Protein AF-A0A1Y1VHN4-F1 (afdb_monomer)

Mean predicted aligned error: 10.67 Å

Secondary structure (DSSP, 8-state):
-HHHHHHHH-----SHHHHHHHHHHHHHHHHHHHHHHHHHHHHHHHH-EEHHHHHHHHHHHHHHSTTTSTTSSHHHHHHHHHHHTTS---HHHHHHHHHHHHHHHHHHHHHHHHHHTS--------TTSHHHHHHHHHHHHHHHHHHHHHHHHHHHHHHHHHHHHHHHHHHHHHHHHHHHHS---S--EEEPTTS-EEEPPTTHHHHHHHHHHHHHHHHHHHHHHHHHTTEET--HHHHHHHHHHHHHHHHTGGGT-TTHHHHHHHHHHHHHH--

Radius of gyration: 29.91 Å; Cα contacts (8 Å, |Δi|>4): 99; chains: 1; bounding box: 67×34×98 Å

Organism: NCBI:txid1754191

Solvent-accessible surface area (backbone atoms only — not comparable to full-atom values): 16070 Å² total; per-residue (Å²): 106,72,69,56,56,50,55,75,70,64,84,67,47,84,47,69,66,57,42,49,52,51,54,49,54,55,51,52,51,53,52,50,53,52,49,55,50,48,50,54,52,50,48,43,54,71,72,30,44,53,47,71,57,52,54,54,53,52,57,55,52,60,62,66,61,62,76,81,68,62,84,83,57,49,68,69,51,50,66,51,51,68,66,50,78,79,55,96,67,53,74,67,55,53,52,51,50,51,51,54,50,52,52,50,54,48,51,55,50,52,50,51,60,57,56,61,73,76,55,95,67,92,85,78,94,69,90,82,61,70,69,64,54,53,54,54,50,53,53,48,53,53,51,49,50,54,50,49,53,52,51,51,52,48,52,55,53,48,51,51,54,53,51,52,51,54,53,53,53,50,51,54,51,50,56,51,52,57,55,66,67,50,75,73,84,57,81,54,57,44,68,44,99,84,72,45,76,39,54,56,65,90,54,55,66,58,55,51,53,51,52,51,53,51,51,54,52,49,53,54,51,51,55,52,46,60,59,45,68,62,32,45,87,51,60,76,62,57,64,51,48,51,53,50,50,52,50,46,62,65,50,52,50,64,72,80,40,84,65,70,47,61,61,51,49,54,53,52,53,54,63,61,74,76,109

Nearest PDB structures (foldseek):
  8irj-assembly1_A  TM=6.619E-01  e=7.386E+00  Homo sapiens

Sequence (275 aa):
MLLYFTSLNFNSFSNYQDCSIKVIFKHSGVILMYLILNIYISTGDVLGIDYEQIKKDNIHLSESQFSEKHQKYSDLSKSLASKFEKYEMTLEEKILYRIERELKIFNDISRKIFNSNSGISSYSNDSFSSSTSNLATELYNTYTDILNKKTVTLYTLNIEFILIYIVILSFILITLIMKNNSKYGGDNFIQDKNGKWVYECPLYKLNFVMNIIEFFYVIYTLVKVKKVRNYVFIFKSLKNIGYSIIILVTLGPLSNVNIIFIYFVNLFFFFFLFY

pLDDT: mean 77.36, std 15.41, range [39.25, 97.12]

Foldseek 3Di:
DVLLVVLVVPLAPPDQVVVLVCLLCVLLVLLVVLLVLVLLLVLLVLPFAFPVVVVVVVVVCVPPVVPPDPPPCVPVVVVVVVVPVVDPDDPVRVVVVVVVVVVVVLVVVVVVVVVVVVDPDDDDDDPPPDPVVVVNVVVVVVVVVSVVVSVVVSVVVSVVSVVVSVVVSVVSVVVSVVVVPPPPVDQCFDQDPVRDTGRDHPCVVVSVVSVVVSVVSLVVSLVSLVVSVSTPPRDPVSVVSNVVSVVCLLVVCVSPPVPPNVVVVVVVVVVVVVD

Structure (mmCIF, N/CA/C/O backbone):
data_AF-A0A1Y1VHN4-F1
#
_entry.id   AF-A0A1Y1VHN4-F1
#
loop_
_atom_site.group_PDB
_atom_site.id
_atom_site.type_symbol
_atom_site.label_atom_id
_atom_site.label_alt_id
_atom_site.label_comp_id
_atom_site.label_asym_id
_atom_site.label_entity_id
_atom_site.label_seq_id
_atom_site.pdbx_PDB_ins_code
_atom_site.Cartn_x
_atom_site.Cartn_y
_atom_site.Cartn_z
_atom_site.occupancy
_atom_site.B_iso_or_equiv
_atom_site.auth_seq_id
_atom_site.auth_comp_id
_atom_site.auth_asym_id
_atom_site.auth_atom_id
_atom_site.pdbx_PDB_model_num
ATOM 1 N N . MET A 1 1 ? -2.477 18.852 -20.435 1.00 42.69 1 MET A N 1
ATOM 2 C CA . MET A 1 1 ? -1.823 19.825 -21.341 1.00 42.69 1 MET A CA 1
ATOM 3 C C . MET A 1 1 ? -0.328 19.951 -21.049 1.00 42.69 1 MET A C 1
ATOM 5 O O . MET A 1 1 ? 0.436 19.462 -21.864 1.00 42.69 1 MET A O 1
ATOM 9 N N . LEU A 1 2 ? 0.109 20.457 -19.886 1.00 39.25 2 LEU A 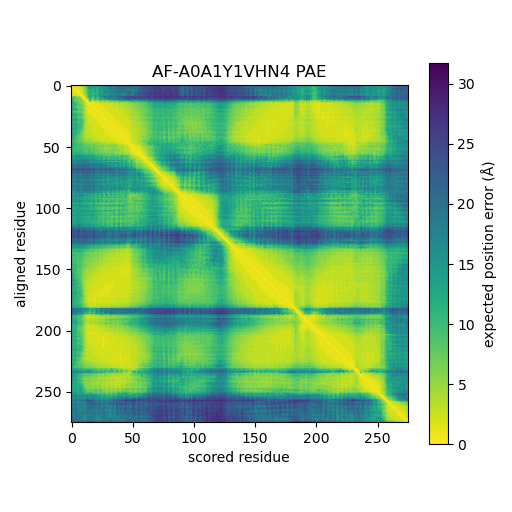N 1
ATOM 10 C CA . LEU A 1 2 ? 1.545 20.548 -19.534 1.00 39.25 2 LEU A CA 1
ATOM 11 C C . LEU A 1 2 ? 2.275 19.188 -19.533 1.00 39.25 2 LEU A C 1
ATOM 13 O O . LEU A 1 2 ? 3.318 19.059 -20.161 1.00 39.25 2 LEU A O 1
ATOM 17 N N . LEU A 1 3 ? 1.673 18.149 -18.939 1.00 41.53 3 LEU A N 1
ATOM 18 C CA . LEU A 1 3 ? 2.254 16.794 -18.911 1.00 41.53 3 LEU A CA 1
ATOM 19 C C . LEU A 1 3 ? 2.334 16.115 -20.293 1.00 41.53 3 LEU A C 1
ATOM 21 O O . LEU A 1 3 ? 3.242 15.332 -20.561 1.00 41.53 3 LEU A O 1
ATOM 25 N N . TYR A 1 4 ? 1.399 16.448 -21.183 1.00 47.38 4 TYR A N 1
ATOM 26 C CA . TYR A 1 4 ? 1.388 15.984 -22.574 1.00 47.38 4 TYR A CA 1
ATOM 27 C C . TYR A 1 4 ? 2.466 16.700 -23.403 1.00 47.38 4 TYR A C 1
ATOM 29 O O . TYR A 1 4 ? 3.170 16.079 -24.191 1.00 47.38 4 TYR A O 1
ATOM 37 N N . PHE A 1 5 ? 2.672 17.997 -23.154 1.00 50.38 5 PHE A N 1
ATOM 38 C CA . PHE A 1 5 ? 3.784 18.751 -23.735 1.00 50.38 5 PHE A CA 1
ATOM 39 C C . PHE A 1 5 ? 5.146 18.236 -23.260 1.00 50.38 5 PHE A C 1
ATOM 41 O O . PHE A 1 5 ? 6.084 18.178 -24.053 1.00 50.38 5 PHE A O 1
ATOM 48 N N . THR A 1 6 ? 5.266 17.813 -21.998 1.00 46.50 6 THR A N 1
ATOM 49 C CA . THR A 1 6 ? 6.488 17.152 -21.528 1.00 46.50 6 THR A CA 1
ATOM 50 C C . THR A 1 6 ? 6.651 15.755 -22.125 1.00 46.50 6 THR A C 1
ATOM 52 O O . THR A 1 6 ? 7.765 15.401 -22.483 1.00 46.50 6 THR A O 1
ATOM 55 N N . SER A 1 7 ? 5.589 14.961 -22.313 1.00 50.16 7 SER A N 1
ATOM 56 C CA . SER A 1 7 ? 5.741 13.609 -22.880 1.00 50.16 7 SER A CA 1
ATOM 57 C C . SER A 1 7 ? 6.137 13.620 -24.360 1.00 50.16 7 SER A C 1
ATOM 59 O O . SER A 1 7 ? 6.970 12.811 -24.764 1.00 50.16 7 SER A O 1
ATOM 61 N N . LEU A 1 8 ? 5.628 14.576 -25.145 1.00 47.44 8 LEU A N 1
ATOM 62 C CA . LEU A 1 8 ? 5.981 14.735 -26.561 1.00 47.44 8 LEU A CA 1
ATOM 63 C C . LEU A 1 8 ? 7.419 15.224 -26.790 1.00 47.44 8 LEU A C 1
ATOM 65 O O . LEU A 1 8 ? 8.000 14.918 -27.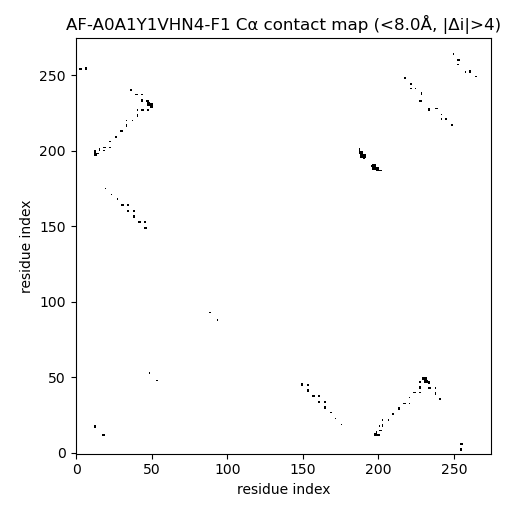827 1.00 47.44 8 LEU A O 1
ATOM 69 N N . ASN A 1 9 ? 8.005 15.949 -25.833 1.00 53.78 9 ASN A N 1
ATOM 70 C CA . ASN A 1 9 ? 9.363 16.490 -25.958 1.00 53.78 9 ASN A CA 1
ATOM 71 C C . ASN A 1 9 ? 10.455 15.608 -25.317 1.00 53.78 9 ASN A C 1
ATOM 73 O O . ASN A 1 9 ? 11.635 15.907 -25.467 1.00 53.78 9 ASN A O 1
ATOM 77 N N . PHE A 1 10 ? 10.100 14.511 -24.631 1.00 54.62 10 PHE A N 1
ATOM 78 C CA . PHE A 1 10 ? 11.041 13.660 -23.877 1.00 54.62 10 PHE A CA 1
ATOM 79 C C . PHE A 1 10 ? 11.313 12.287 -24.516 1.00 54.62 10 PHE A C 1
ATOM 81 O O . PHE A 1 10 ? 11.478 11.279 -23.811 1.00 54.62 10 PHE A O 1
ATOM 88 N N . ASN A 1 11 ? 11.407 12.231 -25.846 1.00 59.88 11 ASN A N 1
ATOM 89 C CA . ASN A 1 11 ? 12.043 11.101 -26.528 1.00 59.88 11 ASN A CA 1
ATOM 90 C C . ASN A 1 11 ? 13.479 11.480 -26.909 1.00 59.88 11 ASN A C 1
ATOM 92 O O . ASN A 1 11 ? 13.797 11.768 -28.057 1.00 59.88 11 ASN A O 1
ATOM 96 N N . SER A 1 12 ? 14.330 11.549 -25.888 1.00 61.66 12 SER A N 1
ATOM 97 C CA . SER A 1 12 ? 15.697 12.069 -25.973 1.00 61.66 12 SER A CA 1
ATOM 98 C C . SER A 1 12 ? 16.691 11.129 -25.298 1.00 61.66 12 SER A C 1
ATOM 100 O O . SER A 1 12 ? 17.573 11.574 -24.564 1.00 61.66 12 SER A O 1
ATOM 102 N N . PHE A 1 13 ? 16.519 9.815 -25.445 1.00 78.38 13 PHE A N 1
ATOM 103 C CA . PHE A 1 13 ? 17.568 8.917 -24.980 1.00 78.38 13 PHE A CA 1
ATOM 104 C C . PHE A 1 13 ? 18.809 9.202 -25.823 1.00 78.38 13 PHE A C 1
ATOM 106 O O . PHE A 1 13 ? 18.767 9.046 -27.041 1.00 78.38 13 PHE A O 1
ATOM 113 N N . SER A 1 14 ? 19.879 9.684 -25.192 1.00 83.44 14 SER A N 1
ATOM 114 C CA . SER A 1 14 ? 21.151 9.901 -25.885 1.00 83.44 14 SER A CA 1
ATOM 115 C C . SER A 1 14 ? 22.020 8.644 -25.838 1.00 83.44 14 SER A C 1
ATOM 117 O O . SER A 1 14 ? 22.835 8.408 -26.725 1.00 83.44 14 SER A O 1
ATOM 119 N N . ASN A 1 15 ? 21.813 7.810 -24.815 1.00 87.94 15 ASN A N 1
ATOM 120 C CA . ASN A 1 15 ? 22.568 6.593 -24.568 1.00 87.94 15 ASN A CA 1
ATOM 121 C C . ASN A 1 15 ? 21.763 5.587 -23.708 1.00 87.94 15 ASN A C 1
ATOM 123 O O . ASN A 1 15 ? 20.653 5.860 -23.234 1.00 87.94 15 ASN A O 1
ATOM 127 N N . TYR A 1 16 ? 22.346 4.405 -23.483 1.00 90.00 16 TYR A N 1
ATOM 128 C CA . TYR A 1 16 ? 21.761 3.345 -22.650 1.00 90.00 16 TYR A CA 1
ATOM 129 C C . TYR A 1 16 ? 21.553 3.760 -21.188 1.00 90.00 16 TYR A C 1
ATOM 131 O O . TYR A 1 16 ? 20.561 3.367 -20.567 1.00 90.00 16 TYR A O 1
ATOM 139 N N . GLN A 1 17 ? 22.486 4.533 -20.630 1.00 90.12 17 GLN A N 1
ATOM 140 C CA . GLN A 1 17 ? 22.460 4.953 -19.233 1.00 90.12 17 GLN A CA 1
ATOM 141 C C . GLN A 1 17 ? 21.248 5.849 -18.960 1.00 90.12 17 GLN A C 1
ATOM 143 O O . GLN A 1 17 ? 20.509 5.584 -18.013 1.00 90.12 17 GLN A O 1
ATOM 148 N N . ASP A 1 18 ? 20.972 6.816 -19.835 1.00 88.88 18 ASP A N 1
ATOM 149 C CA . ASP A 1 18 ? 19.794 7.681 -19.755 1.00 88.88 18 ASP A CA 1
ATOM 150 C C . ASP A 1 18 ? 18.506 6.858 -19.783 1.00 88.88 18 ASP A C 1
ATOM 152 O O . ASP A 1 18 ? 17.591 7.083 -18.984 1.00 88.88 18 ASP A O 1
ATOM 156 N N . CYS A 1 19 ? 18.432 5.862 -20.677 1.00 90.31 19 CYS A N 1
ATOM 157 C CA . CYS A 1 19 ? 17.261 4.997 -20.721 1.00 90.31 19 CYS A CA 1
ATOM 158 C C . CYS A 1 19 ? 17.114 4.158 -19.449 1.00 90.31 19 CYS A C 1
ATOM 160 O O . CYS A 1 19 ? 16.021 4.069 -18.890 1.00 90.31 19 CYS A O 1
ATOM 162 N N . SER A 1 20 ? 18.209 3.577 -18.964 1.00 92.75 20 SER A N 1
ATOM 163 C CA . SER A 1 20 ? 18.217 2.748 -17.757 1.00 92.75 20 SER A CA 1
ATOM 164 C C . SER A 1 20 ? 17.773 3.543 -16.534 1.00 92.75 20 SER A C 1
ATOM 166 O O . SER A 1 20 ? 16.888 3.103 -15.805 1.00 92.75 20 SER A O 1
ATOM 168 N N . ILE A 1 21 ? 18.315 4.749 -16.351 1.00 88.75 21 ILE A N 1
ATOM 169 C CA . ILE A 1 21 ? 17.948 5.657 -15.261 1.00 88.75 21 ILE A CA 1
ATOM 170 C C . ILE A 1 21 ? 16.457 6.008 -15.334 1.00 88.75 21 ILE A C 1
ATOM 172 O O . ILE A 1 21 ? 15.754 5.905 -14.328 1.00 88.75 21 ILE A O 1
ATOM 176 N N . LYS A 1 22 ? 15.937 6.350 -16.522 1.00 88.19 22 LYS A N 1
ATOM 177 C CA . LYS A 1 22 ? 14.507 6.653 -16.700 1.00 88.19 22 LYS A CA 1
ATOM 178 C C . LYS A 1 22 ? 13.620 5.454 -16.359 1.00 88.19 22 LYS A C 1
ATOM 180 O O . LYS A 1 22 ? 12.597 5.633 -15.704 1.00 88.19 22 LYS A O 1
ATOM 185 N N . VAL A 1 23 ? 14.001 4.246 -16.782 1.00 90.06 23 VAL A N 1
ATOM 186 C CA . VAL A 1 23 ? 13.276 3.004 -16.464 1.00 90.06 23 VAL A CA 1
ATOM 187 C C . VAL A 1 23 ? 13.282 2.746 -14.955 1.00 90.06 23 VAL A C 1
ATOM 189 O O . VAL A 1 23 ? 12.217 2.480 -14.399 1.00 90.06 23 VAL A O 1
ATOM 192 N N . ILE A 1 24 ? 14.432 2.893 -14.281 1.00 91.31 24 ILE A N 1
ATOM 193 C CA . ILE A 1 24 ? 14.535 2.750 -12.820 1.00 91.31 24 ILE A CA 1
ATOM 194 C C . ILE A 1 24 ? 13.594 3.733 -12.130 1.00 91.31 24 ILE A C 1
ATOM 196 O O . ILE A 1 24 ? 12.734 3.293 -11.379 1.00 91.31 24 ILE A O 1
ATOM 200 N N . PHE A 1 25 ? 13.725 5.038 -12.388 1.00 85.19 25 PHE A N 1
ATOM 201 C CA . PHE A 1 25 ? 12.943 6.057 -11.680 1.00 85.19 25 PHE A CA 1
ATOM 202 C C . PHE A 1 25 ? 11.446 5.969 -11.961 1.00 85.19 25 PHE A C 1
ATOM 204 O O . PHE A 1 25 ? 10.642 6.177 -11.052 1.00 85.19 25 PHE A O 1
ATOM 211 N N . LYS A 1 26 ? 11.061 5.638 -13.199 1.00 86.88 26 LYS A N 1
ATOM 212 C CA . LYS A 1 26 ? 9.655 5.451 -13.558 1.00 86.88 26 LYS A CA 1
ATOM 213 C C . LYS A 1 26 ? 9.032 4.338 -12.717 1.00 86.88 26 LYS A C 1
ATOM 215 O O . LYS A 1 26 ? 8.032 4.576 -12.047 1.00 86.88 26 LYS A O 1
ATOM 220 N N . HIS A 1 27 ? 9.616 3.143 -12.748 1.00 89.56 27 HIS A N 1
ATOM 221 C CA . HIS A 1 27 ? 9.012 1.985 -12.094 1.00 89.56 27 HIS A CA 1
ATOM 222 C C . HIS A 1 27 ? 9.217 2.006 -10.576 1.00 89.56 27 HIS A C 1
ATOM 224 O O . HIS A 1 27 ? 8.288 1.700 -9.835 1.00 89.56 27 HIS A O 1
ATOM 230 N N . SER A 1 28 ? 10.381 2.440 -10.076 1.00 89.62 28 SER A N 1
ATOM 231 C CA . SER A 1 28 ? 10.624 2.540 -8.630 1.00 89.62 28 SER A CA 1
ATOM 232 C C . SER A 1 28 ? 9.679 3.534 -7.960 1.00 89.62 28 SER A C 1
ATOM 234 O O . SER A 1 28 ? 9.106 3.216 -6.921 1.00 89.62 28 SER A O 1
ATOM 236 N N . GLY A 1 29 ? 9.447 4.697 -8.580 1.00 84.25 29 GLY A N 1
ATOM 237 C CA . GLY A 1 29 ? 8.527 5.707 -8.063 1.00 84.25 29 GLY A CA 1
ATOM 238 C C . GLY A 1 29 ? 7.085 5.206 -8.009 1.00 84.25 29 GLY A C 1
ATOM 239 O O . GLY A 1 29 ? 6.418 5.357 -6.987 1.00 84.25 29 GLY A O 1
ATOM 240 N N . VAL A 1 30 ? 6.620 4.558 -9.081 1.00 86.50 30 VAL A N 1
ATOM 241 C CA . VAL A 1 30 ? 5.267 3.986 -9.155 1.00 86.50 30 VAL A CA 1
ATOM 242 C C . VAL A 1 30 ? 5.077 2.879 -8.112 1.00 86.50 30 VAL A C 1
ATOM 244 O O . VAL A 1 30 ? 4.104 2.907 -7.358 1.00 86.50 30 VAL A O 1
ATOM 247 N N . ILE A 1 31 ? 6.027 1.945 -8.002 1.00 89.50 31 ILE A N 1
ATOM 248 C CA . ILE A 1 31 ? 5.980 0.857 -7.014 1.00 89.50 31 ILE A CA 1
ATOM 249 C C . ILE A 1 31 ? 6.003 1.413 -5.586 1.00 89.50 31 ILE A C 1
ATOM 251 O O . ILE A 1 31 ? 5.187 1.000 -4.762 1.00 89.50 31 ILE A O 1
ATOM 255 N N . LEU A 1 32 ? 6.892 2.367 -5.289 1.00 89.31 32 LEU A N 1
ATOM 256 C CA . LEU A 1 32 ? 6.979 3.002 -3.973 1.00 89.31 32 LEU A CA 1
ATOM 257 C C . LEU A 1 32 ? 5.656 3.675 -3.595 1.00 89.31 32 LEU A C 1
ATOM 259 O O . LEU A 1 32 ? 5.179 3.523 -2.470 1.00 89.31 32 LEU A O 1
ATOM 263 N N . MET A 1 33 ? 5.036 4.383 -4.541 1.00 88.75 33 MET A N 1
ATOM 264 C CA . MET A 1 33 ? 3.746 5.024 -4.318 1.00 88.75 33 MET A CA 1
ATOM 265 C C . MET A 1 33 ? 2.665 3.997 -3.961 1.00 88.75 33 MET A C 1
ATOM 267 O O . MET A 1 33 ? 1.929 4.184 -2.990 1.00 88.75 33 MET A O 1
ATOM 271 N N . TYR A 1 34 ? 2.588 2.884 -4.695 1.00 88.25 34 TYR A N 1
ATOM 272 C CA . TYR A 1 34 ? 1.623 1.832 -4.386 1.00 88.25 34 TYR A CA 1
ATOM 273 C C . TYR A 1 34 ? 1.917 1.104 -3.075 1.00 88.25 34 TYR A C 1
ATOM 275 O O . TYR A 1 34 ? 0.978 0.698 -2.389 1.00 88.25 34 TYR A O 1
ATOM 283 N N . LEU A 1 35 ? 3.185 0.954 -2.700 1.00 91.00 35 LEU A N 1
ATOM 284 C CA . LEU A 1 35 ? 3.571 0.378 -1.418 1.00 91.00 35 LEU A CA 1
ATOM 285 C C . LEU A 1 35 ? 3.065 1.240 -0.261 1.00 91.00 35 LEU A C 1
ATOM 287 O O . LEU A 1 35 ? 2.421 0.721 0.649 1.00 91.00 35 LEU A O 1
ATOM 291 N N . ILE A 1 36 ? 3.275 2.558 -0.330 1.00 90.38 36 ILE A N 1
ATOM 292 C CA . ILE A 1 36 ? 2.765 3.503 0.675 1.00 90.38 36 ILE A CA 1
ATOM 293 C C . ILE A 1 36 ? 1.242 3.375 0.786 1.00 90.38 36 ILE A C 1
ATOM 295 O O . ILE A 1 36 ? 0.706 3.238 1.885 1.00 90.38 36 ILE A O 1
ATOM 299 N N . LEU A 1 37 ? 0.533 3.351 -0.346 1.00 90.88 37 LEU A N 1
ATOM 300 C CA . LEU A 1 37 ? -0.920 3.169 -0.362 1.00 90.88 37 LEU A CA 1
ATOM 301 C C . LEU A 1 37 ? -1.350 1.846 0.284 1.00 90.88 37 LEU A C 1
ATOM 303 O O . LEU A 1 37 ? -2.290 1.832 1.078 1.00 90.88 37 LEU A O 1
ATOM 307 N N . ASN A 1 38 ? -0.656 0.746 -0.010 1.00 92.88 38 ASN A N 1
ATOM 308 C CA . ASN A 1 38 ? -0.960 -0.560 0.569 1.00 92.88 38 ASN A CA 1
ATOM 309 C C . ASN A 1 38 ? -0.691 -0.620 2.074 1.00 92.88 38 ASN A C 1
ATOM 311 O O . ASN A 1 38 ? -1.465 -1.272 2.777 1.00 92.88 38 ASN A O 1
ATOM 315 N N . ILE A 1 39 ? 0.326 0.084 2.580 1.00 93.69 39 ILE A N 1
ATOM 316 C CA . ILE A 1 39 ? 0.547 0.254 4.023 1.00 93.69 39 ILE A CA 1
ATOM 317 C C . ILE A 1 39 ? -0.664 0.941 4.660 1.00 93.69 39 ILE A C 1
ATOM 319 O O . ILE A 1 39 ? -1.227 0.420 5.624 1.00 93.69 39 ILE A O 1
ATOM 323 N N . TYR A 1 40 ? -1.127 2.062 4.097 1.00 93.06 40 TYR A N 1
ATOM 324 C CA . TYR A 1 40 ? -2.296 2.778 4.625 1.00 93.06 40 TYR A CA 1
ATOM 325 C C . TYR A 1 40 ? -3.572 1.932 4.578 1.00 93.06 40 TYR A C 1
ATOM 327 O O . TYR A 1 40 ? -4.310 1.876 5.562 1.00 93.06 40 TYR A O 1
ATOM 335 N N . ILE A 1 41 ? -3.829 1.251 3.458 1.00 93.88 41 ILE A N 1
ATOM 336 C CA . ILE A 1 41 ? -5.011 0.396 3.284 1.00 93.88 41 ILE A CA 1
ATOM 337 C C . ILE A 1 41 ? -4.972 -0.784 4.253 1.00 93.88 41 ILE A C 1
ATOM 339 O O . ILE A 1 41 ? -5.964 -1.047 4.924 1.00 93.88 41 ILE A O 1
ATOM 343 N N . SER A 1 42 ? -3.831 -1.464 4.375 1.00 94.69 42 SER A N 1
ATOM 344 C CA . SER A 1 42 ? -3.686 -2.607 5.284 1.00 94.69 42 SER A CA 1
ATOM 345 C C . SER A 1 42 ? -3.755 -2.169 6.750 1.00 94.69 42 SER A C 1
ATOM 347 O O . SER A 1 42 ? -4.326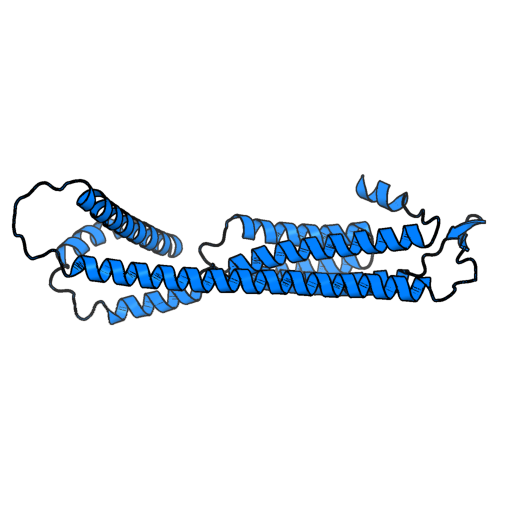 -2.875 7.574 1.00 94.69 42 SER A O 1
ATOM 349 N N . THR A 1 43 ? -3.270 -0.965 7.068 1.00 93.19 43 THR A N 1
ATOM 350 C CA . THR A 1 43 ? -3.458 -0.361 8.394 1.00 93.19 43 THR A CA 1
ATOM 351 C C . THR A 1 43 ? -4.936 -0.141 8.696 1.00 93.19 43 THR A C 1
ATOM 353 O O . THR A 1 43 ? -5.410 -0.507 9.771 1.00 93.19 43 THR A O 1
ATOM 356 N N . GLY A 1 44 ? -5.685 0.388 7.725 1.00 91.94 44 GLY A N 1
ATOM 357 C CA . GLY A 1 44 ? -7.139 0.491 7.807 1.00 91.94 44 GLY A CA 1
ATOM 358 C C . GLY A 1 44 ? -7.828 -0.866 7.955 1.00 91.94 44 GLY A C 1
ATOM 359 O O . GLY A 1 44 ? -8.800 -0.958 8.695 1.00 91.94 44 GLY A O 1
ATOM 360 N N . ASP A 1 45 ? -7.312 -1.914 7.304 1.00 92.75 45 ASP A N 1
ATOM 361 C CA . ASP A 1 45 ? -7.885 -3.264 7.367 1.00 92.75 45 ASP A CA 1
ATOM 362 C C . ASP A 1 45 ? -7.720 -3.905 8.760 1.00 92.75 45 ASP A C 1
ATOM 364 O O . ASP A 1 45 ? -8.643 -4.516 9.283 1.00 92.75 45 ASP A O 1
ATOM 368 N N . VAL A 1 46 ? -6.554 -3.742 9.393 1.00 92.31 46 VAL A N 1
ATOM 369 C CA . VAL A 1 46 ? -6.256 -4.335 10.714 1.00 92.31 46 VAL A CA 1
ATOM 370 C C . VAL A 1 46 ? -6.924 -3.566 11.862 1.00 92.31 46 VAL A C 1
ATOM 372 O O . VAL A 1 46 ? -7.356 -4.157 12.862 1.00 92.31 46 VAL A O 1
ATOM 375 N N . LEU A 1 47 ? -6.974 -2.235 11.755 1.00 90.56 47 LEU A N 1
ATOM 376 C CA . LEU A 1 47 ? -7.537 -1.378 12.800 1.00 90.56 47 LEU A CA 1
ATOM 377 C C . LEU A 1 47 ? -9.048 -1.192 12.671 1.00 90.56 47 LEU A C 1
ATOM 379 O O . LEU A 1 47 ? -9.709 -0.996 13.690 1.00 90.56 47 LEU A O 1
ATOM 383 N N . GLY A 1 48 ? -9.583 -1.247 11.451 1.00 89.00 48 GLY A N 1
ATOM 384 C CA . GLY A 1 48 ? -11.007 -1.079 11.202 1.00 89.00 48 GLY A CA 1
ATOM 385 C C . GLY A 1 48 ? -11.845 -2.167 11.866 1.00 89.00 48 GLY A C 1
ATOM 386 O O . GLY A 1 48 ? -11.375 -3.277 12.124 1.00 89.00 48 GLY A O 1
ATOM 387 N N . ILE A 1 49 ? -13.096 -1.824 12.166 1.00 83.81 49 ILE A N 1
ATOM 388 C CA . ILE A 1 49 ? -14.063 -2.765 12.723 1.00 83.81 49 ILE A CA 1
ATOM 389 C C . ILE A 1 49 ? -15.111 -3.041 11.652 1.00 83.81 49 ILE A C 1
ATOM 391 O O . ILE A 1 49 ? -15.722 -2.113 11.115 1.00 83.81 49 ILE A O 1
ATOM 395 N N . ASP A 1 50 ? -15.305 -4.318 11.333 1.00 85.88 50 ASP A N 1
ATOM 396 C CA . ASP A 1 50 ? -16.312 -4.734 10.367 1.00 85.88 50 ASP A CA 1
ATOM 397 C C . ASP A 1 50 ? -17.718 -4.464 10.921 1.00 85.88 50 ASP A C 1
ATOM 399 O O . ASP A 1 50 ? -18.087 -4.918 12.010 1.00 85.88 50 ASP A O 1
ATOM 403 N N . TYR A 1 51 ? -18.511 -3.711 10.159 1.00 78.88 51 TYR A N 1
ATOM 404 C CA . TYR A 1 51 ? -19.889 -3.390 10.508 1.00 78.88 51 TYR A CA 1
ATOM 405 C C . TYR A 1 51 ? -20.753 -4.641 10.660 1.00 78.88 51 TYR A C 1
ATOM 407 O O . TYR A 1 51 ? -21.565 -4.732 11.581 1.00 78.88 51 TYR A O 1
ATOM 415 N N . GLU A 1 52 ? -20.562 -5.616 9.771 1.00 83.25 52 GLU A N 1
ATOM 416 C CA . GLU A 1 52 ? -21.305 -6.876 9.788 1.00 83.25 52 GLU A CA 1
ATOM 417 C C . GLU A 1 52 ? -21.024 -7.653 11.077 1.00 83.25 52 GLU A C 1
ATOM 419 O O . GLU A 1 52 ? -21.934 -8.242 11.662 1.00 83.25 52 GLU A O 1
ATOM 424 N N . GLN A 1 53 ? -19.779 -7.605 11.559 1.00 82.50 53 GLN A N 1
ATOM 425 C CA . GLN A 1 53 ? -19.385 -8.244 12.809 1.00 82.50 53 GLN A CA 1
ATOM 426 C C . GLN A 1 53 ? -20.013 -7.537 14.016 1.00 82.50 53 GLN A C 1
ATOM 428 O O . GLN A 1 53 ? -20.671 -8.191 14.821 1.00 82.50 53 GLN A O 1
ATOM 433 N N . ILE A 1 54 ? -19.942 -6.200 14.080 1.00 78.19 54 ILE A N 1
ATOM 434 C CA . ILE A 1 54 ? -20.612 -5.412 15.133 1.00 78.19 54 ILE A CA 1
ATOM 435 C C . ILE A 1 54 ? -22.119 -5.695 15.162 1.00 78.19 54 ILE A C 1
ATOM 437 O O . ILE A 1 54 ? -22.722 -5.808 16.232 1.00 78.19 54 ILE A O 1
ATOM 441 N N . LYS A 1 55 ? -22.757 -5.778 13.990 1.00 77.75 55 LYS A N 1
ATOM 442 C CA . LYS A 1 55 ? -24.193 -6.041 13.877 1.00 77.75 55 LYS A CA 1
ATOM 443 C C . LYS A 1 55 ? -24.547 -7.420 14.434 1.00 77.75 55 LYS A C 1
ATOM 445 O O . LYS A 1 55 ? -25.510 -7.521 15.190 1.00 77.75 55 LYS A O 1
ATOM 450 N N . LYS A 1 56 ? -23.765 -8.454 14.106 1.00 82.88 56 LYS A N 1
ATOM 451 C CA . LYS A 1 56 ? -23.955 -9.822 14.620 1.00 82.88 56 LYS A CA 1
ATOM 452 C C . LYS A 1 56 ? -23.744 -9.900 16.132 1.00 82.88 56 LYS A C 1
ATOM 454 O O . LYS A 1 56 ? -24.594 -10.448 16.831 1.00 82.88 56 LYS A O 1
ATOM 459 N N . ASP A 1 57 ? -22.682 -9.281 16.640 1.00 76.50 57 ASP A N 1
ATOM 460 C CA . ASP A 1 57 ? -22.341 -9.326 18.065 1.00 76.50 57 ASP A CA 1
ATOM 461 C C . ASP A 1 57 ? -23.371 -8.569 18.925 1.00 76.50 57 ASP A C 1
ATOM 463 O O . ASP A 1 57 ? -23.759 -9.030 19.999 1.00 76.50 57 ASP A O 1
ATOM 467 N N . ASN A 1 58 ? -23.892 -7.436 18.435 1.00 68.62 58 ASN A N 1
ATOM 468 C CA . ASN A 1 58 ? -24.920 -6.665 19.143 1.00 68.62 58 ASN A CA 1
ATOM 469 C C . ASN A 1 58 ? -26.260 -7.399 19.264 1.00 68.62 58 ASN A C 1
ATOM 471 O O . ASN A 1 58 ? -26.929 -7.254 20.289 1.00 68.62 58 ASN A O 1
ATOM 475 N N . ILE A 1 59 ? -26.653 -8.170 18.244 1.00 69.62 59 ILE A N 1
ATOM 476 C CA . ILE A 1 59 ? -27.875 -8.986 18.297 1.00 69.62 59 ILE A CA 1
ATOM 477 C C . ILE A 1 59 ? -27.740 -10.021 19.425 1.00 69.62 59 ILE A C 1
ATOM 479 O O . ILE A 1 59 ? -28.624 -10.137 20.271 1.00 69.62 59 ILE A O 1
ATOM 483 N N . HIS A 1 60 ? -26.582 -10.677 19.520 1.00 66.31 60 HIS A N 1
ATOM 484 C CA . HIS A 1 60 ? -26.342 -11.739 20.499 1.00 66.31 60 HIS A CA 1
ATOM 485 C C . HIS A 1 60 ? -26.181 -11.239 21.950 1.00 66.31 60 HIS A C 1
ATOM 487 O O . HIS A 1 60 ? -26.586 -11.911 22.907 1.00 66.31 60 HIS A O 1
ATOM 493 N N . LEU A 1 61 ? -25.604 -10.046 22.133 1.00 61.28 61 LEU A N 1
ATOM 494 C CA . LEU A 1 61 ? -25.471 -9.389 23.441 1.00 61.28 61 LEU A CA 1
ATOM 495 C C 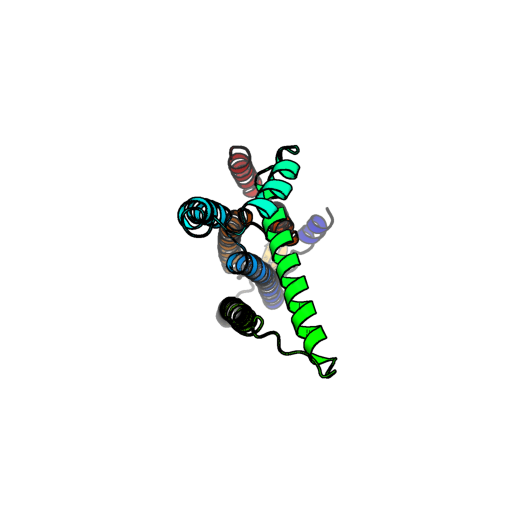. LEU A 1 61 ? -26.816 -8.889 23.984 1.00 61.28 61 LEU A C 1
ATOM 497 O O . LEU A 1 61 ? -27.023 -8.901 25.198 1.00 61.28 61 LEU A O 1
ATOM 501 N N . SER A 1 62 ? -27.734 -8.474 23.103 1.00 58.25 62 SER A N 1
ATOM 502 C CA . SER A 1 62 ? -29.067 -8.020 23.512 1.00 58.25 62 SER A CA 1
ATOM 503 C C . SER A 1 62 ? -29.941 -9.157 24.044 1.00 58.25 62 SER A C 1
ATOM 505 O O . SER A 1 62 ? -30.765 -8.910 24.919 1.00 58.25 62 SER A O 1
ATOM 507 N N . GLU A 1 63 ? -29.768 -10.383 23.546 1.00 60.56 63 GLU A N 1
ATOM 508 C CA . GLU A 1 63 ? -30.555 -11.542 23.988 1.00 60.56 63 GLU A CA 1
ATOM 509 C C . GLU A 1 63 ? -29.976 -12.213 25.239 1.00 60.56 63 GLU A C 1
ATOM 511 O O . GLU A 1 63 ? -30.725 -12.580 26.141 1.00 60.56 63 GLU A O 1
ATOM 516 N N . SER A 1 64 ? -28.649 -12.344 25.342 1.00 55.09 64 SER A N 1
ATOM 517 C CA . SER A 1 64 ? -28.038 -13.158 26.406 1.00 55.09 64 SER A CA 1
ATOM 518 C C . SER A 1 64 ? -27.846 -12.430 27.744 1.00 55.09 64 SER A C 1
ATOM 520 O O . SER A 1 64 ? -27.932 -13.059 28.795 1.00 55.09 64 SER A O 1
ATOM 522 N N . GLN A 1 65 ? -27.632 -11.107 27.755 1.00 53.44 65 GLN A N 1
ATOM 523 C CA . GLN A 1 65 ? -27.368 -10.362 29.001 1.00 53.44 65 GLN A CA 1
ATOM 524 C C . GLN A 1 65 ? -28.610 -9.740 29.651 1.00 53.44 65 GLN A C 1
ATOM 526 O O . GLN A 1 65 ? -28.573 -9.388 30.833 1.00 53.44 65 GLN A O 1
ATOM 531 N N . PHE A 1 66 ? -29.725 -9.629 28.924 1.00 52.66 66 PHE A N 1
ATOM 532 C CA . PHE A 1 66 ? -30.964 -9.079 29.480 1.00 52.66 66 PHE A CA 1
ATOM 533 C C . PHE A 1 66 ? -31.699 -10.050 30.416 1.00 52.66 66 PHE A C 1
ATOM 535 O O . PHE A 1 66 ? -32.521 -9.605 31.216 1.00 52.66 66 PHE A O 1
ATOM 542 N N . SER A 1 67 ? -31.381 -11.348 30.368 1.00 54.56 67 SER A N 1
ATOM 543 C CA . SER A 1 67 ? -32.168 -12.372 31.064 1.00 54.56 67 SER A CA 1
ATOM 544 C C . SER A 1 67 ? -31.815 -12.590 32.544 1.00 54.56 67 SER A C 1
ATOM 546 O O . SER A 1 67 ? -32.654 -13.129 33.258 1.00 54.56 67 SER A O 1
ATOM 548 N N . GLU A 1 68 ? -30.638 -12.186 33.051 1.00 55.50 68 GLU A N 1
ATOM 549 C CA . GLU A 1 68 ? -30.207 -12.634 34.400 1.00 55.50 68 GLU A CA 1
ATOM 550 C C . GLU A 1 68 ? -29.824 -11.550 35.425 1.00 55.50 68 GLU A C 1
ATOM 552 O O . GLU A 1 68 ? -29.771 -11.847 36.616 1.00 55.50 68 GLU A O 1
ATOM 557 N N . LYS A 1 69 ? -29.607 -10.277 35.052 1.00 51.88 69 LYS A N 1
ATOM 558 C CA . LYS A 1 69 ? -29.163 -9.235 36.020 1.00 51.88 69 LYS A CA 1
ATOM 559 C C . LYS A 1 69 ? -30.143 -8.083 36.273 1.00 51.88 69 LYS A C 1
ATOM 561 O O . LYS A 1 69 ? -29.810 -7.129 36.981 1.00 51.88 69 LYS A O 1
ATOM 566 N N . HIS A 1 70 ? -31.363 -8.144 35.742 1.00 46.69 70 HIS A N 1
ATOM 567 C CA . HIS A 1 70 ? -32.169 -6.937 35.536 1.00 46.69 70 HIS A CA 1
ATOM 568 C C . HIS A 1 70 ? -33.124 -6.488 36.658 1.00 46.69 70 HIS A C 1
ATOM 570 O O . HIS A 1 70 ? -33.972 -5.632 36.404 1.00 46.69 70 HIS A O 1
ATOM 576 N N . GLN A 1 71 ? -32.977 -6.943 37.909 1.00 55.88 71 GLN A N 1
ATOM 577 C CA . GLN A 1 71 ? -33.870 -6.471 38.984 1.00 55.88 71 GLN A CA 1
ATOM 578 C C . GLN A 1 71 ? -33.392 -5.204 39.720 1.00 55.88 71 GLN A C 1
ATOM 580 O O . GLN A 1 71 ? -34.222 -4.502 40.286 1.00 55.88 71 GLN A O 1
ATOM 585 N N . LYS A 1 72 ? -32.097 -4.835 39.672 1.00 53.53 72 LYS A N 1
ATOM 586 C CA . LYS A 1 72 ? -31.563 -3.704 40.477 1.00 53.53 72 LYS A CA 1
ATOM 587 C C . LYS A 1 72 ? -31.208 -2.423 39.701 1.00 53.53 72 LYS A C 1
ATOM 589 O O . LYS A 1 72 ? -31.046 -1.377 40.314 1.00 53.53 72 LYS A O 1
ATOM 594 N N . TYR A 1 73 ? -31.132 -2.466 38.366 1.00 56.53 73 TYR A N 1
ATOM 595 C CA . TYR A 1 73 ? -30.832 -1.295 37.509 1.00 56.53 73 TYR A CA 1
ATOM 596 C C . TYR A 1 73 ? -32.010 -0.843 36.618 1.00 56.53 73 TYR A C 1
ATOM 598 O O . TYR A 1 73 ? -31.861 0.062 35.794 1.00 56.53 73 TYR A O 1
ATOM 606 N N . SER A 1 74 ? -33.191 -1.448 36.807 1.00 59.69 74 SER A N 1
ATOM 607 C CA . SER A 1 74 ? -34.435 -1.172 36.065 1.00 59.69 74 SER A CA 1
ATOM 608 C C . SER A 1 74 ? -34.754 0.323 35.988 1.00 59.69 74 SER A C 1
ATOM 610 O O . SER A 1 74 ? -35.001 0.845 34.900 1.00 59.69 74 SER A O 1
ATOM 612 N N . ASP A 1 75 ? -34.680 1.036 37.108 1.00 69.25 75 ASP A N 1
ATOM 613 C CA . ASP A 1 75 ? -35.355 2.334 37.211 1.00 69.25 75 ASP A CA 1
ATOM 614 C C . ASP A 1 75 ? -34.548 3.478 36.586 1.00 69.25 75 ASP A C 1
ATOM 616 O O . ASP A 1 75 ? -35.119 4.374 35.963 1.00 69.25 75 ASP A O 1
ATOM 620 N N . LEU A 1 76 ? -33.211 3.397 36.627 1.00 64.06 76 LEU A N 1
ATOM 621 C CA . LEU A 1 76 ? -32.344 4.346 35.919 1.00 64.06 76 LEU A CA 1
ATOM 622 C C . LEU A 1 76 ? -32.346 4.089 34.403 1.00 64.06 76 LEU A C 1
ATOM 624 O O . LEU A 1 76 ? -32.287 5.030 33.614 1.00 64.06 76 LEU A O 1
ATOM 628 N N . SER A 1 77 ? -32.456 2.824 33.981 1.00 63.16 77 SER A N 1
ATOM 629 C CA . SER A 1 77 ? -32.560 2.487 32.556 1.00 63.16 77 SER A CA 1
ATOM 630 C C . SER A 1 77 ? -33.890 2.946 31.948 1.00 63.16 77 SER A C 1
ATOM 632 O O . SER A 1 77 ? -33.897 3.467 30.835 1.00 63.16 77 SER A O 1
ATOM 634 N N . LYS A 1 78 ? -34.997 2.843 32.702 1.00 71.00 78 LYS A N 1
ATOM 635 C CA . LYS A 1 78 ? -36.339 3.255 32.266 1.00 71.00 78 LYS A CA 1
ATOM 636 C C . LYS A 1 78 ? -36.467 4.768 32.089 1.00 71.00 78 LYS A C 1
ATOM 638 O O . LYS A 1 78 ? -37.094 5.196 31.124 1.00 71.00 78 LYS A O 1
ATOM 643 N N . SER A 1 79 ? -35.853 5.580 32.958 1.00 71.19 79 SER A N 1
ATOM 644 C CA . SER A 1 79 ? -35.908 7.049 32.818 1.00 71.19 79 SER A CA 1
ATOM 645 C C . SER A 1 79 ? -35.077 7.575 31.641 1.00 71.19 79 SER A C 1
ATOM 647 O O . SER A 1 79 ? -35.394 8.614 31.064 1.00 71.19 79 SER A O 1
ATOM 649 N N . LEU A 1 80 ? -34.026 6.845 31.260 1.00 66.00 80 LEU A N 1
ATOM 650 C CA . LEU A 1 80 ? -33.238 7.139 30.069 1.00 66.00 80 LEU A CA 1
ATOM 651 C C . LEU A 1 80 ? -33.940 6.635 28.807 1.00 66.00 80 LEU A C 1
ATOM 653 O O . LEU A 1 80 ? -34.061 7.406 27.863 1.00 66.00 80 LEU A O 1
ATOM 657 N N . ALA A 1 81 ? -34.461 5.403 28.799 1.00 68.75 81 ALA A N 1
ATOM 658 C CA . ALA A 1 81 ? -35.154 4.816 27.649 1.00 68.75 81 ALA A CA 1
ATOM 659 C C . ALA A 1 81 ? -36.342 5.668 27.167 1.00 68.75 81 ALA A C 1
ATOM 661 O O . ALA A 1 81 ? -36.489 5.881 25.965 1.00 68.75 81 ALA A O 1
ATOM 662 N N . SER A 1 82 ? -37.118 6.249 28.086 1.00 74.88 82 SER A N 1
ATOM 663 C CA . SER A 1 82 ? -38.252 7.117 27.734 1.00 74.88 82 SER A CA 1
ATOM 664 C C . SER A 1 82 ? -37.846 8.447 27.085 1.00 74.88 82 SER A C 1
ATOM 666 O O . SER A 1 82 ? -38.637 9.044 26.357 1.00 74.88 82 SER A O 1
ATOM 668 N N . LYS A 1 83 ? -36.604 8.916 27.276 1.00 70.69 83 LYS A N 1
ATOM 669 C CA . LYS A 1 83 ? -36.065 10.068 26.531 1.00 70.69 83 LYS A CA 1
ATOM 670 C C . LYS A 1 83 ? -35.685 9.719 25.088 1.00 70.69 83 LYS A C 1
ATOM 672 O O . LYS A 1 83 ? -35.618 10.629 24.264 1.00 70.69 83 LYS A O 1
ATOM 677 N N . PHE A 1 84 ? -35.437 8.443 24.780 1.00 64.06 84 PHE A N 1
ATOM 678 C CA . PHE A 1 84 ? -34.921 8.005 23.478 1.00 64.06 84 PHE A CA 1
ATOM 6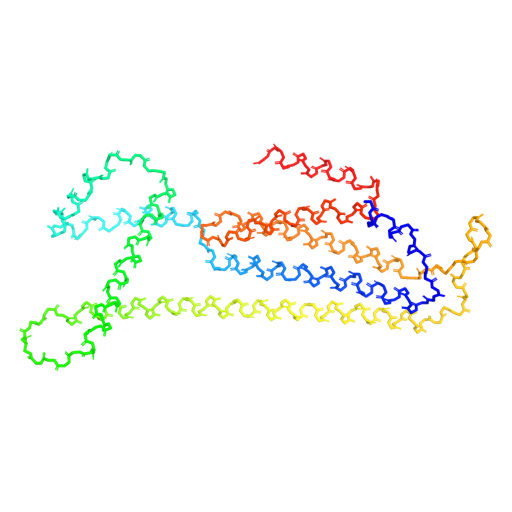79 C C . PHE A 1 84 ? -35.996 7.620 22.466 1.00 64.06 84 PHE A C 1
ATOM 681 O O . PHE A 1 84 ? -35.735 7.728 21.274 1.00 64.06 84 PHE A O 1
ATOM 688 N N . GLU A 1 85 ? -37.206 7.254 22.897 1.00 70.19 85 GLU A N 1
ATOM 689 C CA . GLU A 1 85 ? -38.316 6.963 21.969 1.00 70.19 85 GLU A CA 1
ATOM 690 C C . GLU A 1 85 ? -38.715 8.165 21.101 1.00 70.19 85 GLU A C 1
ATOM 692 O O . GLU A 1 85 ? -39.388 8.007 20.089 1.00 70.19 85 GLU A O 1
ATOM 697 N N . LYS A 1 86 ? -38.277 9.376 21.463 1.00 74.31 86 LYS A N 1
ATOM 698 C CA . LYS A 1 86 ? -38.675 10.603 20.773 1.00 74.31 86 LYS A CA 1
ATOM 699 C C . LYS A 1 86 ? -37.853 10.932 19.519 1.00 74.31 86 LYS A C 1
ATOM 701 O O . LYS A 1 86 ? -38.246 11.837 18.789 1.00 74.31 86 LYS A O 1
ATOM 706 N N . TYR A 1 87 ? -36.743 10.236 19.262 1.00 77.38 87 TYR A N 1
ATOM 707 C CA . TYR A 1 87 ? -35.900 10.491 18.089 1.00 77.38 87 TYR A CA 1
ATOM 708 C C . TYR A 1 87 ? -35.686 9.209 17.284 1.00 77.38 87 TYR A C 1
ATOM 710 O O . TYR A 1 87 ? -35.062 8.259 17.761 1.00 77.38 87 TYR A O 1
ATOM 718 N N . GLU A 1 88 ? -36.170 9.197 16.040 1.00 85.12 88 GLU A N 1
ATOM 719 C CA . GLU A 1 88 ? -35.793 8.188 15.050 1.00 85.12 88 GLU A CA 1
ATOM 720 C C . GLU A 1 88 ? -34.313 8.362 14.696 1.00 85.12 88 GLU A C 1
ATOM 722 O O . GLU A 1 88 ? -33.949 9.114 13.799 1.00 85.12 88 GLU A O 1
ATOM 727 N N . MET A 1 89 ? -33.442 7.688 15.446 1.00 84.25 89 MET A N 1
ATOM 728 C CA . MET A 1 89 ? -32.028 7.575 15.101 1.00 84.25 89 MET A CA 1
ATOM 729 C C . MET A 1 89 ? -31.812 6.434 14.111 1.00 84.25 89 MET A C 1
ATOM 731 O O . MET A 1 89 ? -32.311 5.315 14.298 1.00 84.25 89 MET A O 1
ATOM 735 N N . THR A 1 90 ? -30.989 6.701 13.103 1.00 86.50 90 THR A N 1
ATOM 736 C CA . THR A 1 90 ? -30.437 5.687 12.204 1.00 86.50 90 THR A CA 1
ATOM 737 C C . THR A 1 90 ? -29.588 4.670 12.983 1.00 86.50 90 THR A C 1
ATOM 739 O O . THR A 1 90 ? -29.122 4.921 14.097 1.00 86.50 90 THR A O 1
ATOM 742 N N . LEU A 1 91 ? -29.379 3.475 12.418 1.00 75.81 91 LEU A N 1
ATOM 743 C CA . LEU A 1 91 ? -28.571 2.428 13.062 1.00 75.81 91 LEU A CA 1
ATOM 744 C C . LEU A 1 91 ? -27.120 2.885 13.309 1.00 75.81 91 LEU A C 1
ATOM 746 O O . LEU A 1 91 ? -26.548 2.564 14.351 1.00 75.81 91 LEU A O 1
ATOM 750 N N . GLU A 1 92 ? -26.558 3.678 12.393 1.00 75.12 92 GLU A N 1
ATOM 751 C CA . GLU A 1 92 ? -25.229 4.279 12.549 1.00 75.12 92 GLU A CA 1
ATOM 752 C C . GLU A 1 92 ? -25.176 5.229 13.752 1.00 75.12 92 GLU A C 1
ATOM 754 O O . GLU A 1 92 ? -24.272 5.115 14.581 1.00 75.12 92 GLU A O 1
ATOM 759 N N . GLU A 1 93 ? -26.174 6.104 13.910 1.00 80.81 93 GLU A N 1
ATOM 760 C CA . GLU A 1 93 ? -26.267 7.026 15.051 1.00 80.81 93 GLU A CA 1
ATOM 761 C C . GLU A 1 93 ? -26.409 6.278 16.379 1.00 80.81 93 GLU A C 1
ATOM 763 O O . GLU A 1 93 ? -25.770 6.643 17.365 1.00 80.81 93 GLU A O 1
ATOM 768 N N . LYS A 1 94 ? -27.175 5.178 16.407 1.00 79.75 94 LYS A N 1
ATOM 769 C CA . LYS A 1 94 ? -27.307 4.334 17.606 1.00 79.75 94 LYS A CA 1
ATOM 770 C C . LYS A 1 94 ? -25.974 3.709 18.023 1.00 79.75 94 LYS A C 1
ATOM 772 O O . LYS A 1 94 ? -25.664 3.679 19.215 1.00 79.75 94 LYS A O 1
ATOM 777 N N . ILE A 1 95 ? -25.183 3.221 17.066 1.00 74.88 95 ILE A N 1
ATOM 778 C CA . ILE A 1 95 ? -23.860 2.637 17.334 1.00 74.88 95 ILE A CA 1
ATOM 779 C C . ILE A 1 95 ? -22.887 3.719 17.808 1.00 74.88 95 ILE A C 1
ATOM 781 O O . ILE A 1 95 ? -22.211 3.528 18.820 1.00 74.88 95 ILE A O 1
ATOM 785 N N . LEU A 1 96 ? -22.854 4.866 17.122 1.00 80.25 96 LEU A N 1
ATOM 786 C CA . LEU A 1 96 ? -21.992 5.990 17.482 1.00 80.25 96 LEU A CA 1
ATOM 787 C C . LEU A 1 96 ? -22.291 6.479 18.904 1.00 80.25 96 LEU A C 1
ATOM 789 O O . LEU A 1 96 ? -21.378 6.627 19.712 1.00 80.25 96 LEU A O 1
ATOM 793 N N . TYR A 1 97 ? -23.574 6.639 19.231 1.00 81.06 97 TYR A N 1
ATOM 794 C CA . TYR A 1 97 ? -24.024 7.047 20.555 1.00 81.06 97 TYR A CA 1
ATOM 795 C C . TYR A 1 97 ? -23.622 6.044 21.642 1.00 81.06 97 TYR A C 1
ATOM 797 O O . TYR A 1 97 ? -23.182 6.436 22.724 1.00 81.06 97 TYR A O 1
ATOM 805 N N . ARG A 1 98 ? -23.745 4.737 21.367 1.00 77.00 98 ARG A N 1
ATOM 806 C CA . ARG A 1 98 ? -23.326 3.690 22.310 1.00 77.00 98 ARG A CA 1
ATOM 807 C C . ARG A 1 98 ? -21.831 3.785 22.605 1.00 77.00 98 ARG A C 1
ATOM 809 O O . ARG A 1 98 ? -21.444 3.742 23.769 1.00 77.00 98 ARG A O 1
ATOM 816 N N . ILE A 1 99 ? -21.020 3.979 21.569 1.00 77.94 99 ILE A N 1
ATOM 817 C CA . ILE A 1 99 ? -19.566 4.118 21.689 1.00 77.94 99 ILE A CA 1
ATOM 818 C C . ILE A 1 99 ? -19.198 5.402 22.435 1.00 77.94 99 ILE A C 1
ATOM 820 O O . ILE A 1 99 ? -18.379 5.361 23.348 1.00 77.94 99 ILE A O 1
ATOM 824 N N . GLU A 1 100 ? -19.830 6.533 22.115 1.00 80.44 100 GLU A N 1
ATOM 825 C CA . GLU A 1 100 ? -19.603 7.802 22.816 1.00 80.44 100 GLU A CA 1
ATOM 826 C C . GLU A 1 100 ? -19.970 7.697 24.303 1.00 80.44 100 GLU A C 1
ATOM 828 O O . GLU A 1 100 ? -19.243 8.176 25.177 1.00 80.44 100 GLU A O 1
ATOM 833 N N . ARG A 1 101 ? -21.069 7.002 24.611 1.00 80.12 101 ARG A N 1
ATOM 834 C CA . ARG A 1 101 ? -21.482 6.718 25.984 1.00 80.12 101 ARG A CA 1
ATOM 835 C C . ARG A 1 101 ? -20.460 5.850 26.716 1.00 80.12 101 ARG A C 1
ATOM 837 O O . ARG A 1 101 ? -20.118 6.177 27.851 1.00 80.12 101 ARG A O 1
ATOM 844 N N . GLU A 1 102 ? -19.987 4.766 26.106 1.00 72.56 102 GLU A N 1
ATOM 845 C CA . GLU A 1 102 ? -18.972 3.897 26.715 1.00 72.56 102 GLU A CA 1
ATOM 846 C C . GLU A 1 102 ? -17.645 4.630 26.924 1.00 72.56 102 GLU A C 1
ATOM 848 O O . GLU A 1 102 ? -17.067 4.543 28.006 1.00 72.56 102 GLU A O 1
ATOM 853 N N . LEU A 1 103 ? -17.220 5.452 25.960 1.00 78.25 103 LEU A N 1
ATOM 854 C CA . LEU A 1 103 ? -16.049 6.322 26.092 1.00 78.25 103 LEU A CA 1
ATOM 855 C C . LEU A 1 103 ? -16.201 7.327 27.236 1.00 78.25 103 LEU A C 1
ATOM 857 O O . LEU A 1 103 ? -15.251 7.565 27.980 1.00 78.25 103 LEU A O 1
ATOM 861 N N . LYS A 1 104 ? -17.391 7.910 27.410 1.00 82.31 104 LYS A N 1
ATOM 862 C CA . LYS A 1 104 ? -17.661 8.838 28.512 1.00 82.31 104 LYS A CA 1
ATOM 863 C C . LYS A 1 104 ? -17.590 8.137 29.867 1.00 82.31 104 LYS A C 1
ATOM 865 O O . LYS A 1 104 ? -16.936 8.648 30.772 1.00 82.31 104 LYS A O 1
ATOM 870 N N . ILE A 1 105 ? -18.204 6.957 29.987 1.00 76.25 105 ILE A N 1
ATOM 871 C CA . ILE A 1 105 ? -18.130 6.129 31.201 1.00 76.25 105 ILE A CA 1
ATOM 872 C C . ILE A 1 105 ? -16.671 5.782 31.506 1.00 76.25 105 ILE A C 1
ATOM 874 O O . ILE A 1 105 ? -16.230 5.942 32.642 1.00 76.25 105 ILE A O 1
ATOM 878 N N . PHE A 1 106 ? -15.912 5.365 30.493 1.00 75.00 106 PHE A N 1
ATOM 879 C CA . PHE A 1 106 ? -14.494 5.056 30.631 1.00 75.00 106 PHE A CA 1
ATOM 880 C C . PHE A 1 106 ? -13.692 6.269 31.119 1.00 75.00 106 PHE A C 1
ATOM 882 O O . PHE A 1 106 ? -12.961 6.163 32.098 1.00 75.00 106 PHE A O 1
ATOM 889 N N . ASN A 1 107 ? -13.882 7.441 30.510 1.00 80.75 107 ASN A N 1
ATOM 890 C CA . ASN A 1 107 ? -13.181 8.667 30.895 1.00 80.75 107 ASN A CA 1
ATOM 891 C C . ASN A 1 107 ? -13.516 9.107 32.331 1.00 80.75 107 ASN A C 1
ATOM 893 O O . ASN A 1 107 ? -12.628 9.501 33.088 1.00 80.75 107 ASN A O 1
ATOM 897 N N . ASP A 1 108 ? -14.783 8.995 32.737 1.00 81.81 108 ASP A N 1
ATOM 898 C CA . ASP A 1 108 ? -15.205 9.296 34.106 1.00 81.81 108 ASP A CA 1
ATOM 899 C C . ASP A 1 108 ? -14.564 8.329 35.119 1.00 81.81 108 ASP A C 1
ATOM 901 O O . ASP A 1 108 ? -14.147 8.756 36.199 1.00 81.81 108 ASP A O 1
ATOM 905 N N . ILE A 1 109 ? -14.430 7.043 34.768 1.00 76.50 109 ILE A N 1
ATOM 906 C CA . ILE A 1 109 ? -13.719 6.044 35.581 1.00 76.50 109 ILE A CA 1
ATOM 907 C C . ILE A 1 109 ? -12.223 6.378 35.655 1.00 76.50 109 ILE A C 1
ATOM 909 O O . ILE A 1 109 ? -11.679 6.466 36.755 1.00 76.50 109 ILE A O 1
ATOM 913 N N . SER A 1 110 ? -11.563 6.632 34.522 1.00 77.31 110 SER A N 1
ATOM 914 C CA . SER A 1 110 ? -10.137 6.981 34.479 1.00 77.31 110 SER A CA 1
ATOM 915 C C . SER A 1 110 ? -9.828 8.244 35.282 1.00 77.31 110 SER A C 1
ATOM 917 O O . SER A 1 110 ? -8.863 8.268 36.045 1.00 77.31 110 SER A O 1
ATOM 919 N N . ARG A 1 111 ? -10.668 9.281 35.179 1.00 82.56 111 ARG A N 1
ATOM 920 C CA . ARG A 1 111 ? -10.513 10.519 35.954 1.00 82.56 111 ARG A CA 1
ATOM 921 C C . ARG A 1 111 ? -10.666 10.271 37.453 1.00 82.56 111 ARG A C 1
ATOM 923 O O . ARG A 1 111 ? -9.899 10.830 38.234 1.00 82.56 111 ARG A O 1
ATOM 930 N N . LYS A 1 112 ? -11.628 9.435 37.862 1.00 80.06 112 LYS A N 1
ATOM 931 C CA . LYS A 1 112 ? -11.787 9.048 39.273 1.00 80.06 112 LYS A CA 1
ATOM 932 C C . LYS A 1 112 ? -10.537 8.348 39.802 1.00 80.06 112 LYS A C 1
ATOM 934 O O . LYS A 1 112 ? -10.067 8.738 40.863 1.00 80.06 112 LYS A O 1
ATOM 939 N N . ILE A 1 113 ? -9.979 7.400 39.042 1.00 76.06 113 ILE A N 1
ATOM 940 C CA . ILE A 1 113 ? -8.749 6.673 39.405 1.00 76.06 113 ILE A CA 1
ATOM 941 C C . ILE A 1 113 ? -7.552 7.630 39.528 1.00 76.06 113 ILE A C 1
ATOM 943 O O . ILE A 1 113 ? -6.765 7.527 40.468 1.00 76.06 113 ILE A O 1
ATOM 947 N N . PHE A 1 114 ? -7.416 8.585 38.604 1.00 80.62 114 PHE A N 1
ATOM 948 C CA . PHE A 1 114 ? -6.308 9.542 38.632 1.00 80.62 114 PHE A CA 1
ATOM 949 C C . PHE A 1 114 ? -6.393 10.490 39.838 1.00 80.62 114 PHE A C 1
ATOM 951 O O . PHE A 1 114 ? -5.409 10.680 40.552 1.00 80.62 114 PHE A O 1
ATOM 958 N N . ASN A 1 115 ? -7.582 11.030 40.120 1.00 80.94 115 ASN A N 1
ATOM 959 C CA . ASN A 1 115 ? -7.788 11.970 41.225 1.00 80.94 115 ASN A CA 1
ATOM 960 C C . ASN A 1 115 ? -7.717 11.302 42.609 1.00 80.94 115 ASN A C 1
ATOM 962 O O . ASN A 1 115 ? -7.350 11.963 43.580 1.00 80.94 115 ASN A O 1
ATOM 966 N N . SER A 1 116 ? -8.030 10.005 42.726 1.00 72.62 116 SER A N 1
ATOM 967 C CA . SER A 1 116 ? -7.890 9.280 43.997 1.00 72.62 116 SER A CA 1
ATOM 968 C C . SER A 1 116 ? -6.438 9.140 44.465 1.00 72.62 116 SER A C 1
ATOM 970 O O . SER A 1 116 ? -6.207 8.988 45.659 1.00 72.62 116 SER A O 1
ATOM 972 N N . ASN A 1 117 ? -5.453 9.260 43.568 1.00 66.81 117 ASN A N 1
ATOM 973 C CA . ASN A 1 117 ? -4.035 9.155 43.928 1.00 66.81 117 ASN A CA 1
ATOM 974 C C . ASN A 1 117 ? -3.409 10.488 44.379 1.00 66.81 117 ASN A C 1
ATOM 976 O O . ASN A 1 117 ? -2.322 10.478 44.950 1.00 66.81 117 ASN A O 1
ATOM 980 N N . SER A 1 118 ? -4.071 11.633 44.162 1.00 71.88 118 SER A N 1
ATOM 981 C CA . SER A 1 118 ? -3.536 12.958 44.526 1.00 71.88 118 SER A CA 1
ATOM 982 C C . SER A 1 118 ? -3.993 13.479 45.895 1.00 71.88 118 SER A C 1
ATOM 984 O O . SER A 1 118 ? -3.553 14.547 46.312 1.00 71.88 118 SER A O 1
ATOM 986 N N . GLY A 1 119 ? -4.867 12.757 46.603 1.00 57.25 119 GLY A N 1
ATOM 987 C CA . GLY A 1 119 ? -5.437 13.184 47.883 1.00 57.25 119 GLY A CA 1
ATOM 988 C C . GLY A 1 119 ? -5.322 12.115 48.963 1.00 57.25 119 GLY A C 1
ATOM 989 O O . GLY A 1 119 ? -6.300 11.440 49.270 1.00 57.25 119 GLY A O 1
ATOM 990 N N . ILE A 1 120 ? -4.142 11.987 49.577 1.00 55.00 120 ILE A N 1
ATOM 991 C CA . ILE A 1 120 ? -3.989 11.329 50.882 1.00 55.00 120 ILE A CA 1
ATOM 992 C C . ILE A 1 120 ? -4.631 12.260 51.920 1.00 55.00 120 ILE A C 1
ATOM 994 O O . ILE A 1 120 ? -3.962 13.046 52.582 1.00 55.00 120 ILE A O 1
ATOM 998 N N . SER A 1 121 ? -5.955 12.223 52.031 1.00 55.66 121 SER A N 1
ATOM 999 C CA . SER A 1 121 ? -6.656 12.751 53.196 1.00 55.66 121 SER A CA 1
ATOM 1000 C C . SER A 1 121 ? -7.470 11.619 53.793 1.00 55.66 121 SER A C 1
ATOM 1002 O O . SER A 1 121 ? -8.503 11.206 53.270 1.00 55.66 121 SER A O 1
ATOM 1004 N N . SER A 1 122 ? -6.918 11.100 54.883 1.00 59.94 122 SER A N 1
ATOM 1005 C CA . SER A 1 122 ? -7.522 10.184 55.835 1.00 59.94 122 SER A CA 1
ATOM 1006 C C . SER A 1 122 ? -8.979 10.537 56.134 1.00 59.94 122 SER A C 1
ATOM 1008 O O . SER A 1 122 ? -9.228 11.648 56.589 1.00 59.94 122 SER A O 1
ATOM 1010 N N . TYR A 1 123 ? -9.888 9.584 55.918 1.00 57.22 123 TYR A N 1
ATOM 1011 C CA . TYR A 1 123 ? -11.049 9.222 56.752 1.00 57.22 123 TYR A CA 1
ATOM 1012 C C . TYR A 1 123 ? -12.226 8.750 55.894 1.00 57.22 123 TYR A C 1
ATOM 1014 O O . TYR A 1 123 ? -12.945 9.550 55.304 1.00 57.22 123 TYR A O 1
ATOM 1022 N N . SER A 1 124 ? -12.447 7.436 55.882 1.00 53.38 124 SER A N 1
ATOM 1023 C CA . SER A 1 124 ? -13.683 6.750 56.305 1.00 53.38 124 SER A CA 1
ATOM 1024 C C . SER A 1 124 ? -13.782 5.386 55.615 1.00 53.38 124 SER A C 1
ATOM 1026 O O . SER A 1 124 ? -13.612 5.247 54.406 1.00 53.38 124 SER A O 1
ATOM 1028 N N . ASN A 1 125 ? -13.976 4.358 56.440 1.00 54.06 125 ASN A N 1
ATOM 1029 C CA . ASN A 1 125 ? -14.022 2.954 56.059 1.00 54.06 125 ASN A CA 1
ATOM 1030 C C . ASN A 1 125 ? -15.365 2.621 55.395 1.00 54.06 125 ASN A C 1
ATOM 1032 O O . ASN A 1 125 ? -16.263 2.134 56.074 1.00 54.06 125 ASN A O 1
ATOM 1036 N N . ASP A 1 126 ? -15.490 2.840 54.087 1.00 55.88 126 ASP A N 1
ATOM 1037 C CA . ASP A 1 126 ? -16.550 2.216 53.287 1.00 55.88 126 ASP A CA 1
ATOM 1038 C C . ASP A 1 126 ? -15.947 1.099 52.422 1.00 55.88 126 ASP A C 1
ATOM 1040 O O . ASP A 1 126 ? -15.246 1.326 51.435 1.00 55.88 126 ASP A O 1
ATOM 1044 N N . SER A 1 127 ? -16.216 -0.146 52.817 1.00 58.91 127 SER A N 1
ATOM 1045 C CA . SER A 1 127 ? -15.659 -1.397 52.275 1.00 58.91 127 SER A CA 1
ATOM 1046 C C . SER A 1 127 ? -16.219 -1.813 50.904 1.00 58.91 127 SER A C 1
ATOM 1048 O O . SER A 1 127 ? -16.054 -2.956 50.479 1.00 58.91 127 SER A O 1
ATOM 1050 N N . PHE A 1 128 ? -16.866 -0.896 50.180 1.00 56.84 128 PHE A N 1
ATOM 1051 C CA . PHE A 1 128 ? -17.567 -1.180 48.923 1.00 56.84 128 PHE A CA 1
ATOM 1052 C C . PHE A 1 128 ? -16.725 -0.917 47.653 1.00 56.84 128 PHE A C 1
ATOM 1054 O O . PHE A 1 128 ? -17.219 -1.072 46.539 1.00 56.84 128 PHE A O 1
ATOM 1061 N N . SER A 1 129 ? -15.451 -0.525 47.781 1.00 57.41 129 SER A N 1
ATOM 1062 C CA . SER A 1 129 ? -14.653 0.017 46.664 1.00 57.41 129 SER A CA 1
ATOM 1063 C C . SER A 1 129 ? -13.606 -0.921 46.037 1.0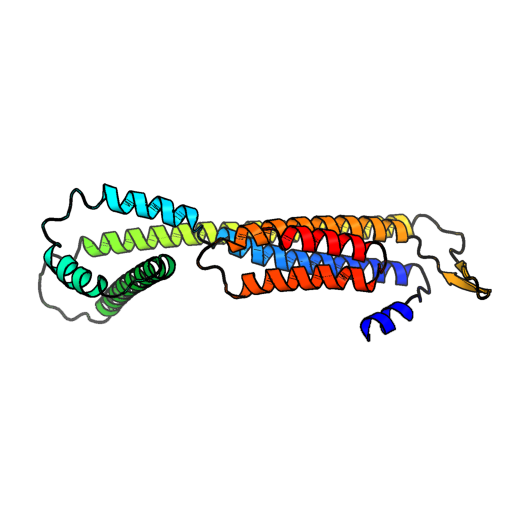0 57.41 129 SER A C 1
ATOM 1065 O O . SER A 1 129 ? -13.027 -0.555 45.015 1.00 57.41 129 SER A O 1
ATOM 1067 N N . SER A 1 130 ? -13.354 -2.123 46.577 1.00 61.19 130 SER A N 1
ATOM 1068 C CA . SER A 1 130 ? -12.234 -2.968 46.110 1.00 61.19 130 SER A CA 1
ATOM 1069 C C . SER A 1 130 ? -12.547 -3.891 44.923 1.00 61.19 130 SER A C 1
ATOM 1071 O O . SER A 1 130 ? -11.635 -4.278 44.197 1.00 61.19 130 SER A O 1
ATOM 1073 N N . SER A 1 131 ? -13.811 -4.255 44.682 1.00 67.00 131 SER A N 1
ATOM 1074 C CA . SER A 1 131 ? -14.162 -5.203 43.608 1.00 67.00 131 SER A CA 1
ATOM 1075 C C . SER A 1 131 ? -14.284 -4.543 42.230 1.00 67.00 131 SER A C 1
ATOM 1077 O O . SER A 1 131 ? -13.978 -5.162 41.212 1.00 67.00 131 SER A O 1
ATOM 1079 N N . THR A 1 132 ? -14.681 -3.271 42.175 1.00 70.00 132 THR A N 1
ATOM 1080 C CA . THR A 1 132 ? -14.851 -2.508 40.929 1.00 70.00 132 THR A CA 1
ATOM 1081 C C . THR A 1 132 ? -13.529 -2.047 40.315 1.00 70.00 132 THR A C 1
ATOM 1083 O O . THR A 1 132 ? -13.432 -1.962 39.091 1.00 70.00 132 THR A O 1
ATOM 1086 N N . SER A 1 133 ? -12.499 -1.779 41.125 1.00 75.38 133 SER A N 1
ATOM 1087 C CA . SER A 1 133 ? -11.172 -1.374 40.635 1.00 75.38 133 SER A CA 1
ATOM 1088 C C . SER A 1 133 ? -10.433 -2.516 39.930 1.00 75.38 133 SER A C 1
ATOM 1090 O O . SER A 1 133 ? -9.802 -2.292 38.894 1.00 75.38 133 SER A O 1
ATOM 1092 N N . ASN A 1 134 ? -10.563 -3.747 40.434 1.00 81.25 134 ASN A N 1
ATOM 1093 C CA . ASN A 1 134 ? -9.938 -4.927 39.832 1.00 81.25 134 ASN A CA 1
ATOM 1094 C C . ASN A 1 134 ? -10.511 -5.220 38.436 1.00 81.25 134 ASN A C 1
ATOM 1096 O O . ASN A 1 134 ? -9.743 -5.428 37.500 1.00 81.25 134 ASN A O 1
ATOM 1100 N N . LEU A 1 135 ? -11.836 -5.123 38.262 1.00 75.00 135 LEU A N 1
ATOM 1101 C CA . LEU A 1 135 ? -12.491 -5.344 36.966 1.00 75.00 135 LEU A CA 1
ATOM 1102 C C . LEU A 1 135 ? -12.077 -4.298 35.917 1.00 75.00 135 LEU A C 1
ATOM 1104 O O . LEU A 1 135 ? -11.802 -4.638 34.770 1.00 75.00 135 LEU A O 1
ATOM 1108 N N . ALA A 1 136 ? -12.019 -3.019 36.301 1.00 73.38 136 ALA A N 1
ATOM 1109 C CA . ALA A 1 136 ? -11.595 -1.954 35.391 1.00 73.38 136 ALA A CA 1
ATOM 1110 C C . ALA A 1 136 ? -10.140 -2.145 34.931 1.00 73.38 136 ALA A C 1
ATOM 1112 O O . ALA A 1 136 ? -9.823 -1.918 33.764 1.00 73.38 136 ALA A O 1
ATOM 1113 N N . THR A 1 137 ? -9.276 -2.603 35.839 1.00 80.69 137 THR A N 1
ATOM 1114 C CA . THR A 1 137 ? -7.865 -2.886 35.548 1.00 80.69 137 THR A CA 1
ATOM 1115 C C . THR A 1 137 ? -7.720 -4.087 34.613 1.00 80.69 137 THR A C 1
ATOM 1117 O O . THR A 1 137 ? -6.963 -4.026 33.650 1.00 80.69 137 THR A O 1
ATOM 1120 N N . GLU A 1 138 ? -8.487 -5.155 34.838 1.00 83.06 138 GLU A N 1
ATOM 1121 C CA . GLU A 1 138 ? -8.498 -6.341 33.975 1.00 83.06 138 GLU A CA 1
ATOM 1122 C C . GLU A 1 138 ? -8.990 -6.019 32.554 1.00 83.06 138 GLU A C 1
ATOM 1124 O O . GLU A 1 138 ? -8.363 -6.420 31.569 1.00 83.06 138 GLU A O 1
ATOM 1129 N N . LEU A 1 139 ? -10.062 -5.226 32.431 1.00 74.81 139 LEU A N 1
ATOM 1130 C CA . LEU A 1 139 ? -10.569 -4.759 31.137 1.00 74.81 139 LEU A CA 1
ATOM 1131 C C . LEU A 1 139 ? -9.552 -3.877 30.408 1.00 74.81 139 LEU A C 1
ATOM 1133 O O . LEU A 1 139 ? -9.349 -4.038 29.204 1.00 74.81 139 LEU A O 1
ATOM 1137 N N . TYR A 1 140 ? -8.899 -2.966 31.132 1.00 81.06 140 TYR A N 1
ATOM 1138 C CA . TYR A 1 140 ? -7.855 -2.115 30.571 1.00 81.06 140 TYR A CA 1
ATOM 1139 C C . TYR A 1 140 ? -6.682 -2.946 30.046 1.00 81.06 140 TYR A C 1
ATOM 1141 O O . TYR A 1 140 ? -6.319 -2.794 28.881 1.00 81.06 140 TYR A O 1
ATOM 1149 N N . ASN A 1 141 ? -6.159 -3.869 30.858 1.00 84.94 141 ASN A N 1
ATOM 1150 C CA . ASN A 1 141 ? -5.052 -4.745 30.475 1.00 84.94 141 ASN A CA 1
ATOM 1151 C C . ASN A 1 141 ? -5.406 -5.588 29.240 1.00 84.94 141 ASN A C 1
ATOM 1153 O O . ASN A 1 141 ? -4.638 -5.651 28.280 1.00 84.94 141 ASN A O 1
ATOM 1157 N N . THR A 1 142 ? -6.618 -6.149 29.208 1.00 82.50 142 THR A N 1
ATOM 1158 C CA . THR A 1 142 ? -7.110 -6.920 28.057 1.00 82.50 142 THR A CA 1
ATOM 1159 C C . THR A 1 142 ? -7.160 -6.065 26.788 1.00 82.50 142 THR A C 1
ATOM 1161 O O . THR A 1 142 ? -6.719 -6.491 25.719 1.00 82.50 142 THR A O 1
ATOM 1164 N N . TYR A 1 143 ? -7.671 -4.835 26.885 1.00 82.88 143 TYR A N 1
ATOM 1165 C CA . TYR A 1 143 ? -7.752 -3.927 25.743 1.00 82.88 143 TYR A CA 1
ATOM 1166 C C . TYR A 1 143 ? -6.367 -3.491 25.250 1.00 82.88 143 TYR A C 1
ATOM 1168 O O . TYR A 1 143 ? -6.114 -3.489 24.041 1.00 82.88 143 TYR A O 1
ATOM 1176 N N . THR A 1 144 ? -5.447 -3.169 26.164 1.00 83.19 144 THR A N 1
ATOM 1177 C CA . THR A 1 144 ? -4.068 -2.821 25.802 1.00 83.19 144 THR A CA 1
ATOM 1178 C C . THR A 1 144 ? -3.346 -3.983 25.134 1.00 83.19 144 THR A C 1
ATOM 1180 O O . THR A 1 144 ? -2.631 -3.763 24.159 1.00 83.19 144 THR A O 1
ATOM 1183 N N . ASP A 1 145 ? -3.585 -5.219 25.571 1.00 90.44 145 ASP A N 1
ATOM 1184 C CA . ASP A 1 145 ? -2.986 -6.408 24.963 1.00 90.44 145 ASP A CA 1
ATOM 1185 C C . ASP A 1 145 ? -3.505 -6.642 23.540 1.00 90.44 145 ASP A C 1
ATOM 1187 O O . ASP A 1 145 ? -2.725 -6.918 22.622 1.00 90.44 145 ASP A O 1
ATOM 1191 N N . ILE A 1 146 ? -4.810 -6.452 23.313 1.00 88.12 146 ILE A N 1
ATOM 1192 C CA . ILE A 1 146 ? -5.409 -6.527 21.973 1.00 88.12 146 ILE A CA 1
ATOM 1193 C C . ILE A 1 146 ? -4.808 -5.455 21.054 1.00 88.12 146 ILE A C 1
ATOM 1195 O O . ILE A 1 146 ? -4.429 -5.756 19.916 1.00 88.12 146 ILE A O 1
ATOM 1199 N N . LEU A 1 147 ? -4.690 -4.214 21.533 1.00 88.25 147 LEU A N 1
ATOM 1200 C CA . LEU A 1 147 ? -4.088 -3.120 20.769 1.00 88.25 147 LEU A CA 1
ATOM 1201 C C . LEU A 1 147 ? -2.610 -3.367 20.464 1.00 88.25 147 LEU A C 1
ATOM 1203 O O . LEU A 1 147 ? -2.181 -3.164 19.326 1.00 88.25 147 LEU A O 1
ATOM 1207 N N . ASN A 1 148 ? -1.839 -3.846 21.439 1.00 93.19 148 ASN A N 1
ATOM 1208 C CA . ASN A 1 148 ? -0.431 -4.187 21.257 1.00 93.19 148 ASN A CA 1
ATOM 1209 C C . ASN A 1 148 ? -0.274 -5.297 20.215 1.00 93.19 148 ASN A C 1
ATOM 1211 O O . ASN A 1 148 ? 0.541 -5.171 19.302 1.00 93.19 148 ASN A O 1
ATOM 1215 N N . LYS A 1 149 ? -1.117 -6.335 20.262 1.00 94.75 149 LYS A N 1
ATOM 1216 C CA . LYS A 1 149 ? -1.110 -7.417 19.269 1.00 94.75 149 LYS A CA 1
ATOM 1217 C C . LYS A 1 149 ? -1.408 -6.907 17.856 1.00 94.75 149 LYS A C 1
ATOM 1219 O O . LYS A 1 149 ? -0.699 -7.262 16.910 1.00 94.75 149 LYS A O 1
ATOM 1224 N N . LYS A 1 150 ? -2.421 -6.047 17.694 1.00 93.81 150 LYS A N 1
ATOM 1225 C CA . LYS A 1 150 ? -2.728 -5.408 16.400 1.00 93.81 150 LYS A CA 1
ATOM 1226 C C . LYS A 1 150 ? -1.572 -4.533 15.912 1.00 93.81 150 LYS A C 1
ATOM 1228 O O . LYS A 1 150 ? -1.213 -4.589 14.741 1.00 93.81 150 LYS A O 1
ATOM 1233 N N . THR A 1 151 ? -0.950 -3.782 16.813 1.00 92.19 151 THR A N 1
ATOM 1234 C CA . THR A 1 151 ? 0.180 -2.897 16.504 1.00 92.19 151 THR A CA 1
ATOM 1235 C C . THR A 1 151 ? 1.410 -3.681 16.044 1.00 92.19 151 THR A C 1
ATOM 1237 O O . THR A 1 151 ? 2.009 -3.339 15.028 1.00 92.19 151 THR A O 1
ATOM 1240 N N . VAL A 1 152 ? 1.749 -4.784 16.718 1.00 96.19 152 VAL A N 1
ATOM 1241 C CA . VAL A 1 152 ? 2.824 -5.692 16.281 1.00 96.19 152 VAL A CA 1
ATOM 1242 C C . VAL A 1 152 ? 2.521 -6.255 14.892 1.00 96.19 152 VAL A C 1
ATOM 1244 O O . VAL A 1 152 ? 3.389 -6.230 14.024 1.00 96.19 152 VAL A O 1
ATOM 1247 N N . THR A 1 153 ? 1.274 -6.671 14.649 1.00 96.06 153 THR A N 1
ATOM 1248 C CA . THR A 1 153 ? 0.837 -7.175 13.334 1.00 96.06 153 THR A CA 1
ATOM 1249 C C . THR A 1 153 ? 1.064 -6.141 12.224 1.00 96.06 153 THR A C 1
ATOM 1251 O O . THR A 1 153 ? 1.547 -6.490 11.148 1.00 96.06 153 THR A O 1
ATOM 1254 N N . LEU A 1 154 ? 0.784 -4.859 12.487 1.00 94.62 154 LEU A N 1
ATOM 1255 C CA . LEU A 1 154 ? 1.047 -3.767 11.541 1.00 94.62 154 LEU A CA 1
ATOM 1256 C C . LEU A 1 154 ? 2.536 -3.590 11.247 1.00 94.62 154 LEU A C 1
ATOM 1258 O O . LEU A 1 154 ? 2.917 -3.441 10.087 1.00 94.62 154 LEU A O 1
ATOM 1262 N N . TYR A 1 155 ? 3.386 -3.612 12.276 1.00 96.38 155 TYR A N 1
ATOM 1263 C CA . TYR A 1 155 ? 4.830 -3.489 12.082 1.00 96.38 155 TYR A CA 1
ATOM 1264 C C . TYR A 1 155 ? 5.395 -4.645 11.261 1.00 96.38 155 TYR A C 1
ATOM 1266 O O . TYR A 1 155 ? 6.164 -4.404 10.331 1.00 96.38 155 TYR A O 1
ATOM 1274 N N . THR A 1 156 ? 4.979 -5.880 11.549 1.00 97.12 156 THR A N 1
ATOM 1275 C CA . THR A 1 156 ? 5.380 -7.057 10.769 1.00 97.12 156 THR A CA 1
ATOM 1276 C C . THR A 1 156 ? 4.978 -6.914 9.302 1.00 97.12 156 THR A C 1
ATOM 1278 O O . THR A 1 156 ? 5.808 -7.116 8.418 1.00 97.12 156 THR A O 1
ATOM 1281 N N . LEU A 1 157 ? 3.745 -6.480 9.040 1.00 94.56 157 LEU A N 1
ATOM 1282 C CA . LEU A 1 157 ? 3.225 -6.281 7.688 1.00 94.56 157 LEU A CA 1
ATOM 1283 C C . LEU A 1 157 ? 3.956 -5.149 6.935 1.00 94.56 157 LEU A C 1
ATOM 1285 O O . LEU A 1 157 ? 4.236 -5.266 5.743 1.00 94.56 157 LEU A O 1
ATOM 1289 N N . ASN A 1 158 ? 4.341 -4.073 7.625 1.00 93.94 158 ASN A N 1
ATOM 1290 C CA . ASN A 1 158 ? 5.144 -2.998 7.032 1.00 93.94 158 ASN A CA 1
ATOM 1291 C C . ASN A 1 158 ? 6.562 -3.459 6.671 1.00 93.94 158 ASN A C 1
ATOM 1293 O O . ASN A 1 158 ? 7.065 -3.113 5.601 1.00 93.94 158 ASN A O 1
ATOM 1297 N N . ILE A 1 159 ? 7.200 -4.251 7.539 1.00 96.25 159 ILE A N 1
ATOM 1298 C CA . ILE A 1 159 ? 8.516 -4.844 7.262 1.00 96.25 159 ILE A CA 1
ATOM 1299 C C . ILE A 1 159 ? 8.435 -5.764 6.040 1.00 96.25 159 ILE A C 1
ATOM 1301 O O . ILE A 1 159 ? 9.300 -5.691 5.169 1.00 96.25 159 ILE A O 1
ATOM 1305 N N . GLU A 1 160 ? 7.382 -6.577 5.935 1.00 95.94 160 GLU A N 1
ATOM 1306 C CA . GLU A 1 160 ? 7.155 -7.451 4.781 1.00 95.94 160 GLU A CA 1
ATOM 1307 C C . GLU A 1 160 ? 7.088 -6.653 3.469 1.00 95.94 160 GLU A C 1
ATOM 1309 O O . GLU A 1 160 ? 7.787 -6.979 2.508 1.00 95.94 160 GLU A O 1
ATOM 1314 N N . PHE A 1 161 ? 6.333 -5.551 3.434 1.00 94.12 161 PHE A N 1
ATOM 1315 C CA . PHE A 1 161 ? 6.276 -4.695 2.247 1.00 94.12 161 PHE A CA 1
ATOM 1316 C C . PHE A 1 161 ? 7.628 -4.075 1.882 1.00 94.12 161 PHE A C 1
ATOM 1318 O O . PHE A 1 161 ? 7.985 -4.043 0.702 1.00 94.12 161 PHE A O 1
ATOM 1325 N N . ILE A 1 162 ? 8.397 -3.609 2.870 1.00 95.12 162 ILE A N 1
ATOM 1326 C CA . ILE A 1 162 ? 9.743 -3.063 2.641 1.00 95.12 162 ILE A CA 1
ATOM 1327 C C . ILE A 1 162 ? 10.661 -4.135 2.035 1.00 95.12 162 ILE A C 1
ATOM 1329 O O . ILE A 1 162 ? 11.384 -3.851 1.078 1.00 95.12 162 ILE A O 1
ATOM 1333 N N . LEU A 1 163 ? 10.603 -5.373 2.534 1.00 96.94 163 LEU A N 1
ATOM 1334 C CA . LEU A 1 163 ? 11.378 -6.488 1.986 1.00 96.94 163 LEU A CA 1
ATOM 1335 C C . LEU A 1 163 ? 10.982 -6.802 0.539 1.00 96.94 163 LEU A C 1
ATOM 1337 O O . LEU A 1 163 ? 11.859 -6.923 -0.317 1.00 96.94 163 LEU A O 1
ATOM 1341 N N . ILE A 1 164 ? 9.680 -6.859 0.238 1.00 94.81 164 ILE A N 1
ATOM 1342 C CA . ILE A 1 164 ? 9.178 -7.061 -1.131 1.00 94.81 164 ILE A CA 1
ATOM 1343 C C . ILE A 1 164 ? 9.712 -5.969 -2.070 1.00 94.81 164 ILE A C 1
ATOM 1345 O O . ILE A 1 164 ? 10.161 -6.268 -3.177 1.00 94.81 164 ILE A O 1
ATOM 1349 N N . TYR A 1 165 ? 9.727 -4.710 -1.630 1.00 95.12 165 TYR A N 1
ATOM 1350 C CA . TYR A 1 165 ? 10.260 -3.604 -2.426 1.00 95.12 165 TYR A CA 1
ATOM 1351 C C . TYR A 1 165 ? 11.752 -3.748 -2.726 1.00 95.12 165 TYR A C 1
ATOM 1353 O O . TYR A 1 165 ? 12.163 -3.572 -3.873 1.00 95.12 165 TYR A O 1
ATOM 1361 N N . ILE A 1 166 ? 12.557 -4.124 -1.727 1.00 96.94 166 ILE A N 1
ATOM 1362 C CA . ILE A 1 166 ? 13.995 -4.367 -1.905 1.00 96.94 166 ILE A CA 1
ATOM 1363 C C . ILE A 1 166 ? 14.232 -5.500 -2.914 1.00 96.94 166 ILE A C 1
ATOM 1365 O O . ILE A 1 166 ? 15.106 -5.375 -3.772 1.00 96.94 166 ILE A O 1
ATOM 1369 N N . VAL A 1 167 ? 13.438 -6.576 -2.860 1.00 96.69 167 VAL A N 1
ATOM 1370 C CA . VAL A 1 167 ? 13.522 -7.698 -3.812 1.00 96.69 167 VAL A CA 1
ATOM 1371 C C . VAL A 1 167 ? 13.166 -7.259 -5.236 1.00 96.69 167 VAL A C 1
ATOM 1373 O O . VAL A 1 167 ? 13.860 -7.618 -6.185 1.00 96.69 167 VAL A O 1
ATOM 1376 N N . ILE A 1 168 ? 12.120 -6.450 -5.413 1.00 93.88 168 ILE A N 1
ATOM 1377 C CA . ILE A 1 168 ? 11.744 -5.950 -6.743 1.00 93.88 168 ILE A CA 1
ATOM 1378 C C . ILE A 1 168 ? 12.817 -4.999 -7.293 1.00 93.88 168 ILE A C 1
ATOM 1380 O O . ILE A 1 168 ? 13.188 -5.096 -8.463 1.00 93.88 168 ILE A O 1
ATOM 1384 N N . LEU A 1 169 ? 13.358 -4.105 -6.460 1.00 94.62 169 LEU A N 1
ATOM 1385 C CA . LEU A 1 169 ? 14.439 -3.208 -6.867 1.00 94.62 169 LEU A CA 1
ATOM 1386 C C . LEU A 1 169 ? 15.707 -3.969 -7.252 1.00 94.62 169 LEU A C 1
ATOM 1388 O O . LEU A 1 169 ? 16.316 -3.651 -8.274 1.00 94.62 169 LEU A O 1
ATOM 1392 N N . SER A 1 170 ? 16.101 -4.977 -6.470 1.00 96.25 170 SER A N 1
ATOM 1393 C CA . SER A 1 170 ? 17.278 -5.787 -6.786 1.00 96.25 170 SER A CA 1
ATOM 1394 C C . SER A 1 170 ? 17.083 -6.556 -8.092 1.00 96.25 170 SER A C 1
ATOM 1396 O O . SER A 1 170 ? 17.991 -6.568 -8.921 1.00 96.25 170 SER A O 1
ATOM 1398 N N . PHE A 1 171 ? 15.884 -7.092 -8.346 1.00 95.69 171 PHE A N 1
ATOM 1399 C CA . PHE A 1 171 ? 15.539 -7.713 -9.624 1.00 95.69 171 PHE A CA 1
ATOM 1400 C C . PHE A 1 171 ? 15.689 -6.734 -10.798 1.00 95.69 171 PHE A C 1
ATOM 1402 O O . PHE A 1 171 ? 16.363 -7.053 -11.780 1.00 95.69 171 PHE A O 1
ATOM 1409 N N . ILE A 1 172 ? 15.141 -5.517 -10.690 1.00 94.12 172 ILE A N 1
ATOM 1410 C CA . ILE A 1 172 ? 15.295 -4.481 -11.724 1.00 94.12 172 ILE A CA 1
ATOM 1411 C C . ILE A 1 172 ? 16.783 -4.188 -11.958 1.00 94.12 172 ILE A C 1
ATOM 1413 O O . ILE A 1 172 ? 17.241 -4.242 -13.098 1.00 94.12 172 ILE A O 1
ATOM 1417 N N . LEU A 1 173 ? 17.567 -3.959 -10.902 1.00 95.88 173 LEU A N 1
ATOM 1418 C CA . LEU A 1 173 ? 18.999 -3.671 -11.022 1.00 95.88 173 LEU A CA 1
ATOM 1419 C C . LEU A 1 173 ? 19.779 -4.817 -11.680 1.00 95.88 173 LEU A C 1
ATOM 1421 O O . LEU A 1 173 ? 20.562 -4.570 -12.596 1.00 95.88 173 LEU A O 1
ATOM 1425 N N . ILE A 1 174 ? 19.532 -6.068 -11.281 1.00 96.12 174 ILE A N 1
ATOM 1426 C CA . ILE A 1 174 ? 20.181 -7.246 -11.873 1.00 96.12 174 ILE A CA 1
ATOM 1427 C C . ILE A 1 174 ? 19.860 -7.337 -13.367 1.00 96.12 174 ILE A C 1
ATOM 1429 O O . ILE A 1 174 ? 20.773 -7.506 -14.176 1.00 96.12 174 ILE A O 1
ATOM 1433 N N . THR A 1 175 ? 18.593 -7.161 -13.764 1.00 94.31 175 THR A N 1
ATOM 1434 C CA . THR A 1 175 ? 18.216 -7.205 -15.189 1.00 94.31 175 THR A CA 1
ATOM 1435 C C . THR A 1 175 ? 18.904 -6.113 -16.013 1.00 94.31 175 THR A C 1
ATOM 1437 O O . THR A 1 175 ? 19.281 -6.361 -17.161 1.00 94.31 175 THR A O 1
ATOM 1440 N N . LEU A 1 176 ? 19.127 -4.929 -15.433 1.00 93.88 176 LEU A N 1
ATOM 1441 C C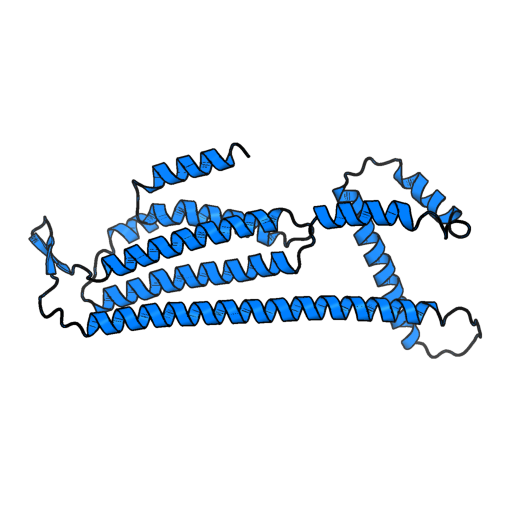A . LEU A 1 176 ? 19.846 -3.832 -16.083 1.00 93.88 176 LEU A CA 1
ATOM 1442 C C . LEU A 1 176 ? 21.346 -4.114 -16.209 1.00 93.88 176 LEU A C 1
ATOM 1444 O O . LEU A 1 176 ? 21.916 -3.841 -17.265 1.00 93.88 176 LEU A O 1
ATOM 1448 N N . ILE A 1 177 ? 21.972 -4.700 -15.183 1.00 93.94 177 ILE A N 1
ATOM 1449 C CA . ILE A 1 177 ? 23.390 -5.094 -15.208 1.00 93.94 177 ILE A CA 1
ATOM 1450 C C . ILE A 1 177 ? 23.618 -6.200 -16.244 1.00 93.94 177 ILE A C 1
ATOM 1452 O O . ILE A 1 177 ? 24.531 -6.099 -17.065 1.00 93.94 177 ILE A O 1
ATOM 1456 N N . MET A 1 178 ? 22.764 -7.230 -16.264 1.00 93.19 178 MET A N 1
ATOM 1457 C CA . MET A 1 178 ? 22.860 -8.322 -17.238 1.00 93.19 178 MET A CA 1
ATOM 1458 C C . MET A 1 178 ? 22.747 -7.809 -18.677 1.00 93.19 178 MET A C 1
ATOM 1460 O O . MET A 1 178 ? 23.514 -8.230 -19.543 1.00 93.19 178 MET A O 1
ATOM 1464 N N . LYS A 1 179 ? 21.832 -6.864 -18.929 1.00 90.62 179 LYS A N 1
ATOM 1465 C CA . LYS A 1 179 ? 21.670 -6.245 -20.251 1.00 90.62 179 LYS A CA 1
ATOM 1466 C C . LYS A 1 179 ? 22.793 -5.280 -20.627 1.00 90.62 179 LYS A C 1
ATOM 1468 O O . LYS A 1 179 ? 23.099 -5.173 -21.809 1.00 90.62 179 LYS A O 1
ATOM 1473 N N . ASN A 1 180 ? 23.414 -4.610 -19.658 1.00 90.62 180 ASN A N 1
ATOM 1474 C CA . ASN A 1 180 ? 24.581 -3.763 -19.908 1.00 90.62 180 ASN A CA 1
ATOM 1475 C C . ASN A 1 180 ? 25.800 -4.598 -20.340 1.00 90.62 180 ASN A C 1
ATOM 1477 O O . ASN A 1 180 ? 26.551 -4.200 -21.224 1.00 90.62 180 ASN A O 1
ATOM 1481 N N . ASN A 1 181 ? 25.975 -5.774 -19.728 1.00 87.25 181 ASN A N 1
ATOM 1482 C CA . ASN A 1 181 ? 27.102 -6.667 -20.003 1.00 87.25 181 ASN A CA 1
ATOM 1483 C C . ASN A 1 181 ? 26.935 -7.480 -21.288 1.00 87.25 181 ASN A C 1
ATOM 1485 O O . ASN A 1 181 ? 27.937 -7.860 -21.898 1.00 87.25 181 ASN A O 1
ATOM 1489 N N . SER A 1 182 ? 25.697 -7.756 -21.719 1.00 81.94 182 SER A N 1
ATOM 1490 C CA . SER A 1 182 ? 25.479 -8.253 -23.075 1.00 81.94 182 SER A CA 1
ATOM 1491 C C . SER A 1 182 ? 25.922 -7.145 -24.018 1.00 81.94 182 SER A C 1
ATOM 1493 O O . SER A 1 182 ? 25.212 -6.153 -24.157 1.00 81.94 182 SER A O 1
ATOM 1495 N N . LYS A 1 183 ? 27.126 -7.277 -24.590 1.00 63.31 183 LYS A N 1
ATOM 1496 C CA . LYS A 1 183 ? 27.686 -6.349 -25.573 1.00 63.31 183 LYS A CA 1
ATOM 1497 C C . LYS A 1 183 ? 26.680 -6.177 -26.711 1.00 63.31 183 LYS A C 1
ATOM 1499 O O . LYS A 1 183 ? 26.743 -6.884 -27.714 1.00 63.31 183 LYS A O 1
ATOM 1504 N N . TYR A 1 184 ? 25.786 -5.203 -26.584 1.00 61.56 184 TYR A N 1
ATOM 1505 C CA . TYR A 1 184 ? 25.173 -4.528 -27.714 1.00 61.56 184 TYR A CA 1
ATOM 1506 C C . TYR A 1 184 ? 26.297 -3.708 -28.351 1.00 61.56 184 TYR A C 1
ATOM 1508 O O . TYR A 1 184 ? 26.388 -2.501 -28.189 1.00 61.56 184 TYR A O 1
ATOM 1516 N N . GLY A 1 185 ? 27.234 -4.415 -28.990 1.00 52.97 185 GLY A N 1
ATOM 1517 C CA . GLY A 1 185 ? 28.326 -3.848 -29.778 1.00 52.97 185 GLY A CA 1
ATOM 1518 C C . GLY A 1 185 ? 27.863 -3.383 -31.158 1.00 52.97 185 GLY A C 1
ATOM 1519 O O . GLY A 1 185 ? 28.696 -3.140 -32.020 1.00 52.97 185 GLY A O 1
ATOM 1520 N N . GLY A 1 186 ? 26.548 -3.309 -31.373 1.00 63.34 186 GLY A N 1
ATOM 1521 C CA . GLY A 1 186 ? 25.931 -2.629 -32.495 1.00 63.34 186 GLY A CA 1
ATOM 1522 C C . GLY A 1 186 ? 25.236 -1.387 -31.965 1.00 63.34 186 GLY A C 1
ATOM 1523 O O . GLY A 1 186 ? 24.439 -1.468 -31.030 1.00 63.34 186 GLY A O 1
ATOM 1524 N N . ASP A 1 187 ? 25.571 -0.252 -32.556 1.00 73.62 187 ASP A N 1
ATOM 1525 C CA . ASP A 1 187 ? 24.876 1.016 -32.423 1.00 73.62 187 ASP A CA 1
ATOM 1526 C C . ASP A 1 187 ? 23.356 0.794 -32.539 1.00 73.62 187 ASP A C 1
ATOM 1528 O O . ASP A 1 187 ? 22.834 0.622 -33.637 1.00 73.62 187 ASP A O 1
ATOM 1532 N N . ASN A 1 188 ? 22.619 0.802 -31.416 1.00 84.81 188 ASN A N 1
ATOM 1533 C CA . ASN A 1 188 ? 21.141 0.753 -31.390 1.00 84.81 188 ASN A CA 1
ATOM 1534 C C . ASN A 1 188 ? 20.525 2.068 -31.916 1.00 84.81 188 ASN A C 1
ATOM 1536 O O . ASN A 1 188 ? 19.474 2.513 -31.461 1.00 84.81 188 ASN A O 1
ATOM 1540 N N . PHE A 1 189 ? 21.215 2.744 -32.825 1.00 88.19 189 PHE A N 1
ATOM 1541 C CA . PHE A 1 189 ? 20.739 3.938 -33.479 1.00 88.19 189 PHE A CA 1
ATOM 1542 C C . PHE A 1 189 ? 19.920 3.501 -34.685 1.00 88.19 189 PHE A C 1
ATOM 1544 O O . PHE A 1 189 ? 20.431 2.899 -35.625 1.00 88.19 189 PHE A O 1
ATOM 1551 N N . ILE A 1 190 ? 18.632 3.812 -34.648 1.00 90.50 190 ILE A N 1
ATOM 1552 C CA . ILE A 1 190 ? 17.738 3.660 -35.789 1.00 90.50 190 ILE A CA 1
ATOM 1553 C C . ILE A 1 190 ? 17.548 5.028 -36.432 1.00 90.50 190 ILE A C 1
ATOM 1555 O O . ILE A 1 190 ? 17.493 6.054 -35.749 1.00 90.50 190 ILE A O 1
ATOM 1559 N N . GLN A 1 191 ? 17.462 5.062 -37.755 1.00 91.88 191 GLN A N 1
ATOM 1560 C CA . GLN A 1 191 ? 17.128 6.290 -38.456 1.00 91.88 191 GLN A CA 1
ATOM 1561 C C . GLN A 1 191 ? 15.605 6.469 -38.432 1.00 91.88 191 GLN A C 1
ATOM 1563 O O . GLN A 1 191 ? 14.862 5.632 -38.942 1.00 91.88 191 GLN A O 1
ATOM 1568 N N . ASP A 1 192 ? 15.131 7.546 -37.809 1.00 90.31 192 ASP A N 1
ATOM 1569 C CA . ASP A 1 192 ? 13.718 7.926 -37.822 1.00 90.31 192 ASP A CA 1
ATOM 1570 C C . ASP A 1 192 ? 13.278 8.330 -39.244 1.00 90.31 192 ASP A C 1
ATOM 1572 O O . ASP A 1 192 ? 14.101 8.645 -40.106 1.00 90.31 192 ASP A O 1
ATOM 1576 N N . LYS A 1 193 ? 11.965 8.400 -39.490 1.00 93.25 193 LYS A N 1
ATOM 1577 C CA . LYS A 1 193 ? 11.356 8.791 -40.777 1.00 93.25 193 LYS A CA 1
ATOM 1578 C C . LYS A 1 193 ? 11.843 10.148 -41.301 1.00 93.25 193 LYS A C 1
ATOM 1580 O O . LYS A 1 193 ? 11.773 10.404 -42.496 1.00 93.25 193 LYS A O 1
ATOM 1585 N N . ASN A 1 194 ? 12.346 11.004 -40.411 1.00 94.31 194 ASN A N 1
ATOM 1586 C CA . ASN A 1 194 ? 12.922 12.311 -40.728 1.00 94.31 194 ASN A CA 1
ATOM 1587 C C . ASN A 1 194 ? 14.416 12.259 -41.107 1.00 94.31 194 ASN A C 1
ATOM 1589 O O . ASN A 1 194 ? 15.052 13.305 -41.221 1.00 94.31 194 ASN A O 1
ATOM 1593 N N . GLY A 1 195 ? 15.014 11.070 -41.207 1.00 92.19 195 GLY A N 1
ATOM 1594 C CA . GLY A 1 195 ? 16.443 10.896 -41.471 1.00 92.19 195 GLY A CA 1
ATOM 1595 C C . GLY A 1 195 ? 17.350 11.129 -40.254 1.00 92.19 195 GLY A C 1
ATOM 1596 O O . GLY A 1 195 ? 18.571 11.050 -40.386 1.00 92.19 195 GLY A O 1
ATOM 1597 N N . LYS A 1 196 ? 16.789 11.410 -39.070 1.00 90.81 196 LYS A N 1
ATOM 1598 C CA . LYS A 1 196 ? 17.550 11.637 -37.830 1.00 90.81 196 LYS A CA 1
ATOM 1599 C C . LYS A 1 196 ? 17.885 10.311 -37.156 1.00 90.81 196 LYS A C 1
ATOM 1601 O O . LYS A 1 196 ? 16.999 9.482 -36.978 1.00 90.81 196 LYS A O 1
ATOM 1606 N N . TRP A 1 197 ? 19.132 10.133 -36.734 1.00 88.12 197 TRP A N 1
ATOM 1607 C CA . TRP A 1 197 ? 19.526 8.994 -35.906 1.00 88.12 197 TRP A CA 1
ATOM 1608 C C . TRP A 1 197 ? 18.991 9.170 -34.486 1.00 88.12 197 TRP A C 1
ATOM 1610 O O . TRP A 1 197 ? 19.240 10.189 -33.843 1.00 88.12 197 TRP A O 1
ATOM 1620 N N . VAL A 1 198 ? 18.242 8.180 -34.011 1.00 89.00 198 VAL A N 1
ATOM 1621 C CA . VAL A 1 198 ? 17.647 8.148 -32.675 1.00 89.00 198 VAL A CA 1
ATOM 1622 C C . VAL A 1 198 ? 18.069 6.855 -31.993 1.00 89.00 198 VAL A C 1
ATOM 1624 O O . VAL A 1 198 ? 18.022 5.784 -32.595 1.00 89.00 198 VAL A O 1
ATOM 1627 N N . TYR A 1 199 ? 18.477 6.949 -30.730 1.00 88.44 199 TYR A N 1
ATOM 1628 C CA . TYR A 1 199 ? 18.794 5.774 -29.928 1.00 88.44 199 TYR A CA 1
ATOM 1629 C C . TYR A 1 199 ? 17.510 5.008 -29.578 1.00 88.44 199 TYR A C 1
ATOM 1631 O O . TYR A 1 199 ? 16.635 5.514 -28.866 1.00 88.44 199 TYR A O 1
ATOM 1639 N N . GLU A 1 200 ? 17.398 3.773 -30.055 1.00 89.25 200 GLU A N 1
ATOM 1640 C CA . GLU A 1 200 ? 16.328 2.861 -29.679 1.00 89.25 200 GLU A CA 1
ATOM 1641 C C . GLU A 1 200 ? 16.659 2.213 -28.334 1.00 89.25 200 GLU A C 1
ATOM 1643 O O . GLU A 1 200 ? 17.643 1.486 -28.185 1.00 89.25 200 GLU A O 1
ATOM 1648 N N . CYS A 1 201 ? 15.824 2.459 -27.323 1.00 89.06 201 CYS A N 1
ATOM 1649 C CA . CYS A 1 201 ? 16.089 1.897 -26.011 1.00 89.06 201 CYS A CA 1
ATOM 1650 C C . CYS A 1 201 ? 15.847 0.369 -25.971 1.00 89.06 201 CYS A C 1
ATOM 1652 O O . CYS A 1 201 ? 14.693 -0.074 -26.045 1.00 89.06 201 CYS A O 1
ATOM 1654 N N . PRO A 1 202 ? 16.874 -0.460 -25.684 1.00 90.75 202 PRO A N 1
ATOM 1655 C CA . PRO A 1 202 ? 16.752 -1.927 -25.651 1.00 90.75 202 PRO A CA 1
ATOM 1656 C C . PRO A 1 202 ? 15.967 -2.451 -24.427 1.00 90.75 202 PRO A C 1
ATOM 1658 O O . PRO A 1 202 ? 15.771 -3.661 -24.232 1.00 90.75 202 PRO A O 1
ATOM 1661 N N . LEU A 1 203 ? 15.512 -1.548 -23.555 1.00 92.44 203 LEU A N 1
ATOM 1662 C CA . LEU A 1 203 ? 14.729 -1.850 -22.359 1.00 92.44 203 LEU A CA 1
ATOM 1663 C C . LEU A 1 203 ? 13.217 -1.767 -22.588 1.00 92.44 203 LEU A C 1
ATOM 1665 O O . LEU A 1 203 ? 12.468 -1.984 -21.638 1.00 92.44 203 LEU A O 1
ATOM 1669 N N . TYR A 1 204 ? 12.741 -1.536 -23.818 1.00 89.00 204 TYR A N 1
ATOM 1670 C CA . TYR A 1 204 ? 11.302 -1.432 -24.093 1.00 89.00 204 TYR A CA 1
ATOM 1671 C C . TYR A 1 204 ? 10.512 -2.670 -23.629 1.00 89.00 204 TYR A C 1
ATOM 1673 O O . TYR A 1 204 ? 9.448 -2.521 -23.030 1.00 89.00 204 TYR A O 1
ATOM 1681 N N . LYS A 1 205 ? 11.060 -3.886 -23.818 1.00 90.94 205 LYS A N 1
ATOM 1682 C CA . LYS A 1 205 ? 10.437 -5.141 -23.352 1.00 90.94 205 LYS A CA 1
ATOM 1683 C C . LYS A 1 205 ? 10.318 -5.192 -21.829 1.00 90.94 205 LYS A C 1
ATOM 1685 O O . LYS A 1 205 ? 9.281 -5.592 -21.317 1.00 90.94 205 LYS A O 1
ATOM 1690 N N . LEU A 1 206 ? 11.365 -4.767 -21.114 1.00 92.19 206 LEU A N 1
ATOM 1691 C CA . LEU A 1 206 ? 11.362 -4.726 -19.647 1.00 92.19 206 LEU A CA 1
ATOM 1692 C C . LEU A 1 206 ? 10.327 -3.711 -19.155 1.00 92.19 206 LEU A C 1
ATOM 1694 O O . LEU A 1 206 ? 9.491 -4.047 -18.327 1.00 92.19 206 LEU A O 1
ATOM 1698 N N . ASN A 1 207 ? 10.330 -2.507 -19.729 1.00 89.56 207 ASN A N 1
ATOM 1699 C CA . ASN A 1 207 ? 9.349 -1.470 -19.424 1.00 89.56 207 ASN A CA 1
ATOM 1700 C C . ASN A 1 207 ? 7.910 -1.949 -19.688 1.00 89.56 207 ASN A C 1
ATOM 1702 O O . ASN A 1 207 ? 7.022 -1.677 -18.888 1.00 89.56 207 ASN A O 1
ATOM 1706 N N . PHE A 1 208 ? 7.669 -2.697 -20.769 1.00 86.69 208 PHE A N 1
ATOM 1707 C CA . PHE A 1 208 ? 6.360 -3.290 -21.050 1.00 86.69 208 PHE A CA 1
ATOM 1708 C C . PHE A 1 208 ? 5.933 -4.312 -19.986 1.00 86.69 208 PHE A C 1
ATOM 1710 O O . PHE A 1 208 ? 4.830 -4.200 -19.457 1.00 86.69 208 PHE A O 1
ATOM 1717 N N . VAL A 1 209 ? 6.812 -5.256 -19.626 1.00 90.69 209 VAL A N 1
ATOM 1718 C CA . VAL A 1 209 ? 6.543 -6.248 -18.567 1.00 90.69 209 VAL A CA 1
ATOM 1719 C C . VAL A 1 209 ? 6.250 -5.560 -17.232 1.00 90.69 209 VAL A C 1
ATOM 1721 O O . VAL A 1 209 ? 5.271 -5.898 -16.572 1.00 90.69 209 VAL A O 1
ATOM 1724 N N . MET A 1 210 ? 7.041 -4.552 -16.862 1.00 90.38 210 MET A N 1
ATOM 1725 C CA . MET A 1 210 ? 6.830 -3.796 -15.628 1.00 90.38 210 MET A CA 1
ATOM 1726 C C . MET A 1 210 ? 5.496 -3.038 -15.631 1.00 90.38 210 MET A C 1
ATOM 1728 O O . MET A 1 210 ? 4.785 -3.092 -14.634 1.00 90.38 210 MET A O 1
ATOM 1732 N N . ASN A 1 211 ? 5.092 -2.422 -16.752 1.00 85.69 211 ASN A N 1
ATOM 1733 C CA . ASN A 1 211 ? 3.772 -1.780 -16.854 1.00 85.69 211 ASN A CA 1
ATOM 1734 C C . ASN A 1 211 ? 2.624 -2.788 -16.633 1.00 85.69 211 ASN A C 1
ATOM 1736 O O . ASN A 1 211 ? 1.614 -2.446 -16.023 1.00 85.69 211 ASN A O 1
ATOM 1740 N N . ILE A 1 212 ? 2.759 -4.028 -17.126 1.00 86.06 212 ILE A N 1
ATOM 1741 C CA . ILE A 1 212 ? 1.759 -5.086 -16.902 1.00 86.06 212 ILE A CA 1
ATOM 1742 C C . ILE A 1 212 ? 1.701 -5.466 -15.418 1.00 86.06 212 ILE A C 1
ATOM 1744 O O . ILE A 1 212 ? 0.612 -5.569 -14.854 1.00 86.06 212 ILE A O 1
ATOM 1748 N N . ILE A 1 213 ? 2.855 -5.654 -14.771 1.00 89.12 213 ILE A N 1
ATOM 1749 C CA . ILE A 1 213 ? 2.925 -5.969 -13.335 1.00 89.12 213 ILE A CA 1
ATOM 1750 C C . ILE A 1 213 ? 2.277 -4.849 -12.510 1.00 89.12 213 ILE A C 1
ATOM 1752 O O . ILE A 1 213 ? 1.450 -5.121 -11.641 1.00 89.12 213 ILE A O 1
ATOM 1756 N N . GLU A 1 214 ? 2.596 -3.591 -12.815 1.00 86.25 214 GLU A N 1
ATOM 1757 C CA . GLU A 1 214 ? 1.999 -2.417 -12.170 1.00 86.25 214 GLU A CA 1
ATOM 1758 C C . GLU A 1 214 ? 0.479 -2.383 -12.340 1.00 86.25 214 GLU A C 1
ATOM 1760 O O . GLU A 1 214 ? -0.246 -2.100 -11.387 1.00 86.25 214 GLU A O 1
ATOM 1765 N N . PHE A 1 215 ? -0.022 -2.728 -13.526 1.00 84.31 215 PHE A N 1
ATOM 1766 C CA . PHE A 1 215 ? -1.455 -2.805 -13.790 1.00 84.31 215 PHE A CA 1
ATOM 1767 C C . PHE A 1 215 ? -2.157 -3.874 -12.936 1.00 84.31 215 PHE A C 1
ATOM 1769 O O . PHE A 1 215 ? -3.215 -3.613 -12.360 1.00 84.31 215 PHE A O 1
ATOM 1776 N N . PHE A 1 216 ? -1.564 -5.058 -12.772 1.00 86.62 216 PHE A N 1
ATOM 1777 C CA . PHE A 1 216 ? -2.110 -6.058 -11.849 1.00 86.62 216 PHE A CA 1
ATOM 1778 C C . PHE A 1 216 ? -2.065 -5.586 -10.391 1.00 86.62 216 PHE A C 1
ATOM 1780 O O . PHE A 1 216 ? -3.013 -5.816 -9.636 1.00 86.62 216 PHE A O 1
ATOM 1787 N N . TYR A 1 217 ? -1.009 -4.870 -10.003 1.00 88.88 217 TYR A N 1
ATOM 1788 C CA . TYR A 1 217 ? -0.875 -4.307 -8.659 1.00 88.88 217 TYR A CA 1
ATOM 1789 C C . TYR A 1 217 ? -1.942 -3.243 -8.355 1.00 88.88 217 TYR A C 1
ATOM 1791 O O . TYR A 1 217 ? -2.480 -3.176 -7.244 1.00 88.88 217 TYR A O 1
ATOM 1799 N N . VAL A 1 218 ? -2.313 -2.449 -9.360 1.00 85.50 218 VAL A N 1
ATOM 1800 C CA . VAL A 1 218 ? -3.450 -1.524 -9.299 1.00 85.50 218 VAL A CA 1
ATOM 1801 C C . VAL A 1 218 ? -4.748 -2.264 -9.007 1.00 85.50 218 VAL A C 1
ATOM 1803 O O . VAL A 1 218 ? -5.462 -1.896 -8.074 1.00 85.50 218 VAL A O 1
ATOM 1806 N N . ILE A 1 219 ? -5.054 -3.307 -9.786 1.00 86.25 219 ILE A N 1
ATOM 1807 C CA . ILE A 1 219 ? -6.291 -4.083 -9.621 1.00 86.25 219 ILE A CA 1
ATOM 1808 C C . ILE A 1 219 ? -6.343 -4.678 -8.212 1.00 86.25 219 ILE A C 1
ATOM 1810 O O . ILE A 1 219 ? -7.354 -4.547 -7.522 1.00 86.25 219 ILE A O 1
ATOM 1814 N N . TYR A 1 220 ? -5.234 -5.261 -7.752 1.00 92.12 220 TYR A N 1
ATOM 1815 C CA . TYR A 1 220 ? -5.108 -5.787 -6.395 1.00 92.12 220 TYR A CA 1
ATOM 1816 C C . TYR A 1 220 ? -5.412 -4.724 -5.327 1.00 92.12 220 TYR A C 1
ATOM 1818 O O . TYR A 1 220 ? -6.206 -4.957 -4.411 1.00 92.12 220 TYR A O 1
ATOM 1826 N N . THR A 1 221 ? -4.835 -3.529 -5.473 1.00 90.56 221 THR A N 1
ATOM 1827 C CA . THR A 1 221 ? -5.043 -2.424 -4.529 1.00 90.56 221 THR A CA 1
ATOM 1828 C C . THR A 1 221 ? -6.507 -1.965 -4.527 1.00 90.56 221 THR A C 1
ATOM 1830 O O . THR A 1 221 ? -7.082 -1.751 -3.460 1.00 90.56 221 THR A O 1
ATOM 1833 N N . LEU A 1 222 ? -7.157 -1.881 -5.694 1.00 89.38 222 LEU A N 1
ATOM 1834 C CA . LEU A 1 222 ? -8.577 -1.524 -5.809 1.00 89.38 222 LEU A CA 1
ATOM 1835 C C . LEU A 1 222 ? -9.498 -2.531 -5.105 1.00 89.38 222 LEU A C 1
ATOM 1837 O O . LEU A 1 222 ? -10.429 -2.122 -4.408 1.00 89.38 222 LEU A O 1
ATOM 1841 N N . VAL A 1 223 ? -9.223 -3.834 -5.232 1.00 92.38 223 VAL A N 1
ATOM 1842 C CA . VAL A 1 223 ? -9.978 -4.883 -4.525 1.00 92.38 223 VAL A CA 1
ATOM 1843 C C . VAL A 1 223 ? -9.854 -4.710 -3.008 1.00 92.38 223 VAL A C 1
ATOM 1845 O O . VAL A 1 223 ? -10.863 -4.746 -2.300 1.00 92.38 223 VAL A O 1
ATOM 1848 N N . LYS A 1 224 ? -8.644 -4.439 -2.499 1.00 92.38 224 LYS A N 1
ATOM 1849 C CA . LYS A 1 224 ? -8.431 -4.165 -1.069 1.00 92.38 224 LYS A CA 1
ATOM 1850 C C . LYS A 1 224 ? -9.150 -2.905 -0.592 1.00 92.38 224 LYS A C 1
ATOM 1852 O O . LYS A 1 224 ? -9.789 -2.938 0.456 1.00 92.38 224 LYS A O 1
ATOM 1857 N N . VAL A 1 225 ? -9.101 -1.813 -1.358 1.00 90.81 225 VAL A N 1
ATOM 1858 C CA . VAL A 1 225 ? -9.842 -0.583 -1.027 1.00 90.81 225 VAL A CA 1
ATOM 1859 C C . VAL A 1 225 ? -11.338 -0.866 -0.931 1.00 90.81 225 VAL A C 1
ATOM 1861 O O . VAL A 1 225 ? -11.980 -0.396 0.007 1.00 90.81 225 VAL A O 1
ATOM 1864 N N . LYS A 1 226 ? -11.900 -1.649 -1.863 1.00 89.81 226 LYS A N 1
ATOM 1865 C CA . LYS A 1 226 ? -13.322 -2.017 -1.835 1.00 89.81 226 LYS A CA 1
ATOM 1866 C C . LYS A 1 226 ? -13.684 -2.752 -0.544 1.00 89.81 226 LYS A C 1
ATOM 1868 O O . LYS A 1 226 ? -14.689 -2.405 0.065 1.00 89.81 226 LYS A O 1
ATOM 1873 N N . LYS A 1 227 ? -12.852 -3.704 -0.107 1.00 90.69 227 LYS A N 1
ATOM 1874 C CA . LYS A 1 227 ? -13.033 -4.406 1.173 1.00 90.69 227 LYS A CA 1
ATOM 1875 C C . LYS A 1 227 ? -13.011 -3.425 2.348 1.00 90.69 227 LYS A C 1
ATOM 1877 O O . LYS A 1 227 ? -13.944 -3.406 3.142 1.00 90.69 227 LYS A O 1
ATOM 1882 N N . VAL A 1 228 ? -11.982 -2.578 2.418 1.00 90.75 228 VAL A N 1
ATOM 1883 C CA . VAL A 1 228 ? -11.798 -1.655 3.545 1.00 90.75 228 VAL A CA 1
ATOM 1884 C C . VAL A 1 228 ? -12.939 -0.651 3.637 1.00 90.75 228 VAL A C 1
ATOM 1886 O O . VAL A 1 228 ? -13.345 -0.356 4.745 1.00 90.75 228 VAL A O 1
ATOM 1889 N N . ARG A 1 229 ? -13.526 -0.175 2.528 1.00 86.12 229 ARG A N 1
ATOM 1890 C CA . ARG A 1 229 ? -14.625 0.819 2.537 1.00 86.12 229 ARG A CA 1
ATOM 1891 C C . ARG A 1 229 ? -15.852 0.441 3.379 1.00 86.12 229 ARG A C 1
ATOM 1893 O O . ARG A 1 229 ? -16.578 1.357 3.757 1.00 86.12 229 ARG A O 1
ATOM 1900 N N . ASN A 1 230 ? -16.072 -0.844 3.656 1.00 85.25 230 ASN A N 1
ATOM 1901 C CA . ASN A 1 230 ? -17.218 -1.328 4.431 1.00 85.25 230 ASN A CA 1
ATOM 1902 C C . ASN A 1 230 ? -17.011 -1.260 5.952 1.00 85.25 230 ASN A C 1
ATOM 1904 O O . ASN A 1 230 ? -17.946 -1.514 6.707 1.00 85.25 230 ASN A O 1
ATOM 1908 N N . TYR A 1 231 ? -15.806 -0.937 6.421 1.00 86.94 231 TYR A N 1
ATOM 1909 C CA . TYR A 1 231 ? -15.537 -0.863 7.854 1.00 86.94 231 TYR A CA 1
ATOM 1910 C C . TYR A 1 231 ? -16.076 0.428 8.477 1.00 86.94 231 TYR A C 1
ATOM 1912 O O . TYR A 1 231 ? -16.115 1.497 7.859 1.00 86.94 231 TYR A O 1
ATOM 1920 N N . VAL A 1 232 ? -16.463 0.335 9.747 1.00 75.94 232 VAL A N 1
ATOM 1921 C CA . VAL A 1 232 ? -16.805 1.499 10.570 1.00 75.94 232 VAL A CA 1
ATOM 1922 C C . VAL A 1 232 ? -15.530 2.013 11.237 1.00 75.94 232 VAL A C 1
ATOM 1924 O O . VAL A 1 232 ? -14.619 1.243 11.535 1.00 75.94 232 VAL A O 1
ATOM 1927 N N . PHE A 1 233 ? -15.446 3.330 11.447 1.00 71.56 233 PHE A N 1
ATOM 1928 C CA . PHE A 1 233 ? -14.293 4.022 12.056 1.00 71.56 233 PHE A CA 1
ATOM 1929 C C . PHE A 1 233 ? -13.002 4.032 11.237 1.00 71.56 233 PHE A C 1
ATOM 1931 O O . PHE A 1 233 ? -11.922 4.315 11.752 1.00 71.56 233 PHE A O 1
ATOM 1938 N N . ILE A 1 234 ? -13.103 3.815 9.931 1.00 70.38 234 ILE A N 1
ATOM 1939 C CA . ILE A 1 234 ? -11.984 4.065 9.028 1.00 70.38 234 ILE A CA 1
ATOM 1940 C C . ILE A 1 234 ? -11.642 5.559 9.058 1.00 70.38 234 ILE A C 1
ATOM 1942 O O . ILE A 1 234 ? -12.534 6.411 8.986 1.00 70.38 234 ILE A O 1
ATOM 1946 N N . PHE A 1 235 ? -10.347 5.886 9.072 1.00 72.19 235 PHE A N 1
ATOM 1947 C CA . PHE A 1 235 ? -9.879 7.250 8.852 1.00 72.19 235 PHE A CA 1
ATOM 1948 C C . PHE A 1 235 ? -10.564 7.860 7.622 1.00 72.19 235 PHE A C 1
ATOM 1950 O O . PHE A 1 235 ? -10.522 7.297 6.526 1.00 72.19 235 PHE A O 1
ATOM 1957 N N . LYS A 1 236 ? -11.164 9.046 7.779 1.00 77.38 236 LYS A N 1
ATOM 1958 C CA . LYS A 1 236 ? -11.799 9.801 6.681 1.00 77.38 236 LYS A CA 1
ATOM 1959 C C . LYS A 1 236 ? -10.870 9.938 5.459 1.00 77.38 236 LYS A C 1
ATOM 1961 O O . LYS A 1 236 ? -11.342 9.975 4.325 1.00 77.38 236 LYS A O 1
ATOM 1966 N N . SER A 1 237 ? -9.554 9.932 5.686 1.00 76.00 237 SER A N 1
ATOM 1967 C CA . SER A 1 237 ? -8.508 9.929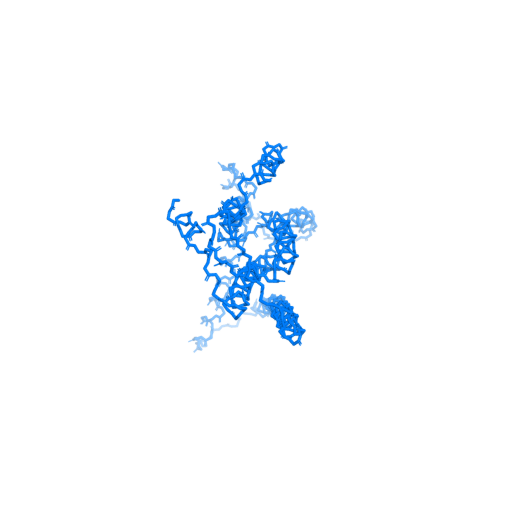 4.660 1.00 76.00 237 SER A CA 1
ATOM 1968 C C . SER A 1 237 ? -8.501 8.689 3.752 1.00 76.00 237 SER A C 1
ATOM 1970 O O . SER A 1 237 ? -8.225 8.834 2.567 1.00 76.00 237 SER A O 1
ATOM 1972 N N . LEU A 1 238 ? -8.859 7.491 4.227 1.00 84.00 238 LEU A N 1
ATOM 1973 C CA . LEU A 1 238 ? -8.873 6.260 3.414 1.00 84.00 238 LEU A CA 1
ATOM 1974 C C . LEU A 1 238 ? -9.958 6.272 2.331 1.00 84.00 238 LEU A C 1
ATOM 1976 O O . LEU A 1 238 ? -9.737 5.760 1.234 1.00 84.00 238 LEU A O 1
ATOM 1980 N N . LYS A 1 239 ? -11.102 6.924 2.591 1.00 81.56 239 LYS A N 1
ATOM 1981 C CA . LYS A 1 239 ? -12.117 7.167 1.551 1.00 81.56 239 LYS A CA 1
ATOM 1982 C C . LYS A 1 239 ? -11.538 8.031 0.425 1.00 81.56 239 LYS A C 1
ATOM 1984 O O . LYS A 1 239 ? -11.734 7.716 -0.746 1.00 81.56 239 LYS A O 1
ATOM 1989 N N . ASN A 1 240 ? -10.759 9.057 0.775 1.00 84.94 240 ASN A N 1
ATOM 1990 C CA . ASN A 1 240 ? -10.087 9.920 -0.200 1.00 84.94 240 ASN A CA 1
ATOM 1991 C C . ASN A 1 240 ? -8.991 9.175 -0.973 1.00 84.94 240 ASN A C 1
ATOM 1993 O O . ASN A 1 240 ? -8.880 9.366 -2.179 1.00 84.94 240 ASN A O 1
ATOM 1997 N N . ILE A 1 241 ? -8.249 8.274 -0.316 1.00 83.62 241 ILE A N 1
ATOM 1998 C CA . ILE A 1 241 ? -7.240 7.424 -0.966 1.00 83.62 241 ILE A CA 1
ATOM 1999 C C . ILE A 1 241 ? -7.857 6.597 -2.100 1.00 83.62 241 ILE A C 1
ATOM 2001 O O . ILE A 1 241 ? -7.276 6.518 -3.181 1.00 83.62 241 ILE A O 1
ATOM 2005 N N . GLY A 1 242 ? -9.047 6.025 -1.893 1.00 82.81 242 GLY A N 1
ATOM 2006 C CA . GLY A 1 242 ? -9.748 5.286 -2.945 1.00 82.81 242 GLY A CA 1
ATOM 2007 C C . GLY A 1 242 ? -10.005 6.135 -4.193 1.00 82.81 242 GLY A C 1
ATOM 2008 O O . GLY A 1 242 ? -9.716 5.694 -5.305 1.00 82.81 242 GLY A O 1
ATOM 2009 N N . TYR A 1 243 ? -10.467 7.377 -4.017 1.00 86.38 243 TYR A N 1
ATOM 2010 C CA . TYR A 1 243 ? -10.652 8.311 -5.131 1.00 86.38 243 TYR A CA 1
ATOM 2011 C C . TYR A 1 243 ? -9.327 8.714 -5.779 1.00 86.38 243 TYR A C 1
ATOM 2013 O O . TYR A 1 243 ? -9.246 8.759 -7.003 1.00 86.38 243 TYR A O 1
ATOM 2021 N N . SER A 1 244 ? -8.273 8.946 -4.992 1.00 82.62 244 SER A N 1
ATOM 2022 C CA . SER A 1 244 ? -6.940 9.243 -5.522 1.00 82.62 244 SER A CA 1
ATOM 2023 C C . SER A 1 244 ? -6.387 8.099 -6.371 1.00 82.62 244 SER A C 1
ATOM 2025 O O . SER A 1 244 ? -5.795 8.363 -7.411 1.00 82.62 244 SER A O 1
ATOM 2027 N N . ILE A 1 245 ? -6.617 6.840 -5.981 1.00 82.81 245 ILE A N 1
ATOM 2028 C CA . ILE A 1 245 ? -6.223 5.672 -6.781 1.00 82.81 245 ILE A CA 1
ATOM 2029 C C . ILE A 1 245 ? -7.020 5.633 -8.079 1.00 82.81 245 ILE A C 1
ATOM 2031 O O . ILE A 1 245 ? -6.428 5.456 -9.135 1.00 82.81 245 ILE A O 1
ATOM 2035 N N . ILE A 1 246 ? -8.336 5.848 -8.035 1.00 82.19 246 ILE A N 1
ATOM 2036 C CA . ILE A 1 246 ? -9.151 5.894 -9.256 1.00 82.19 246 ILE A CA 1
ATOM 2037 C C . ILE A 1 246 ? -8.640 6.993 -10.188 1.00 82.19 246 ILE A C 1
ATOM 2039 O O . ILE A 1 246 ? -8.430 6.722 -11.361 1.00 82.19 246 ILE A O 1
ATOM 2043 N N . ILE A 1 247 ? -8.372 8.195 -9.671 1.00 81.25 247 ILE A N 1
ATOM 2044 C CA . ILE A 1 247 ? -7.816 9.314 -10.445 1.00 81.25 247 ILE A CA 1
ATOM 2045 C C . ILE A 1 247 ? -6.440 8.959 -11.019 1.00 81.25 247 ILE A C 1
ATOM 2047 O O . ILE A 1 247 ? -6.160 9.244 -12.178 1.00 81.25 247 ILE A O 1
ATOM 2051 N N . LEU A 1 248 ? -5.574 8.313 -10.240 1.00 78.69 248 LEU A N 1
ATOM 2052 C CA . LEU A 1 248 ? -4.265 7.871 -10.710 1.00 78.69 248 LEU A CA 1
ATOM 2053 C C . LEU A 1 248 ? -4.391 6.844 -11.840 1.00 78.69 248 LEU A C 1
ATOM 2055 O O . LEU A 1 248 ? -3.669 6.925 -12.827 1.00 78.69 248 LEU A O 1
ATOM 2059 N N . VAL A 1 249 ? -5.307 5.888 -11.711 1.00 73.88 249 VAL A N 1
ATOM 2060 C CA . VAL A 1 249 ? -5.546 4.847 -12.715 1.00 73.88 249 VAL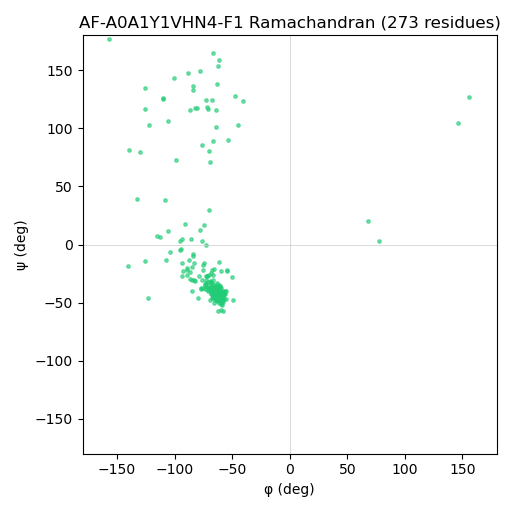 A CA 1
ATOM 2061 C C . VAL A 1 249 ? -6.216 5.424 -13.951 1.00 73.88 249 VAL A C 1
ATOM 2063 O O . VAL A 1 249 ? -5.889 5.000 -15.054 1.00 73.88 249 VAL A O 1
ATOM 2066 N N . THR A 1 250 ? -7.112 6.403 -13.793 1.00 71.31 250 THR A N 1
ATOM 2067 C CA . THR A 1 250 ? -7.763 7.079 -14.917 1.00 71.31 250 THR A CA 1
ATOM 2068 C C . THR A 1 250 ? -6.801 8.015 -15.652 1.00 71.31 250 THR A C 1
ATOM 2070 O O . THR A 1 250 ? -6.853 8.106 -16.870 1.00 71.31 250 THR A O 1
ATOM 2073 N N . LEU A 1 251 ? -5.889 8.691 -14.948 1.00 68.50 251 LEU A N 1
ATOM 2074 C CA . LEU A 1 251 ? -4.967 9.670 -15.540 1.00 68.50 251 LEU A CA 1
ATOM 2075 C C . LEU A 1 251 ? -3.603 9.093 -15.941 1.00 68.50 251 LEU A C 1
ATOM 2077 O O . LEU A 1 251 ? -2.959 9.620 -16.848 1.00 68.50 251 LEU A O 1
ATOM 2081 N N . GLY A 1 252 ? -3.143 8.026 -15.292 1.00 67.94 252 GLY A N 1
ATOM 2082 C CA . GLY A 1 252 ? -1.813 7.449 -15.491 1.00 67.94 252 GLY A CA 1
ATOM 2083 C C . GLY A 1 252 ? -1.604 6.936 -16.917 1.00 67.94 252 GLY A C 1
ATOM 2084 O O . GLY A 1 252 ? -0.712 7.425 -17.611 1.00 67.94 252 GLY A O 1
ATOM 2085 N N . PRO A 1 253 ? -2.440 6.017 -17.422 1.00 57.16 253 PRO A N 1
ATOM 2086 C CA . PRO A 1 253 ? -2.326 5.517 -18.787 1.00 57.16 253 PRO A CA 1
ATOM 2087 C C . PRO A 1 253 ? -2.674 6.568 -19.852 1.00 57.16 253 PRO A C 1
ATOM 2089 O O . PRO A 1 253 ? -2.127 6.486 -20.949 1.00 57.16 253 PRO A O 1
ATOM 2092 N N . LEU A 1 254 ? -3.479 7.599 -19.539 1.00 50.69 254 LEU A N 1
ATOM 2093 C CA . LEU A 1 254 ? -3.703 8.744 -20.445 1.00 50.69 254 LEU A CA 1
ATOM 2094 C C . LEU A 1 254 ? -2.410 9.498 -20.773 1.00 50.69 254 LEU A C 1
ATOM 2096 O O . LEU A 1 254 ? -2.327 10.148 -21.813 1.00 50.69 254 LEU A O 1
ATOM 2100 N N . SER A 1 255 ? -1.381 9.400 -19.925 1.00 54.25 255 SER A N 1
ATOM 2101 C CA . SER A 1 255 ? -0.083 10.018 -20.204 1.00 54.25 255 SER A CA 1
ATOM 2102 C C . SER A 1 255 ? 0.744 9.281 -21.269 1.00 54.25 255 SER A C 1
ATOM 2104 O O . SER A 1 255 ? 1.675 9.879 -21.806 1.00 54.25 255 SER A O 1
ATOM 2106 N N . ASN A 1 256 ? 0.412 8.023 -21.609 1.00 55.47 256 ASN A N 1
ATOM 2107 C CA . ASN A 1 256 ? 1.249 7.191 -22.489 1.00 55.47 256 ASN A CA 1
ATOM 2108 C C . ASN A 1 256 ? 0.505 6.304 -23.513 1.00 55.47 256 ASN A C 1
ATOM 2110 O O . ASN A 1 256 ? 1.130 5.846 -24.464 1.00 55.47 256 ASN A O 1
ATOM 2114 N N . VAL A 1 257 ? -0.794 6.022 -23.356 1.00 48.44 257 VAL A N 1
ATOM 2115 C CA . VAL A 1 257 ? -1.521 5.023 -24.168 1.00 48.44 257 VAL A CA 1
ATOM 2116 C C . VAL A 1 257 ? -2.916 5.536 -24.533 1.00 48.44 257 VAL A C 1
ATOM 2118 O O . VAL A 1 257 ? -3.917 5.171 -23.927 1.00 48.44 257 VAL A O 1
ATOM 2121 N N . ASN A 1 258 ? -3.008 6.376 -25.562 1.00 41.88 258 ASN A N 1
ATOM 2122 C CA . ASN A 1 258 ? -4.267 7.038 -25.933 1.00 41.88 258 ASN A CA 1
ATOM 2123 C C . ASN A 1 258 ? -5.307 6.164 -26.674 1.00 41.88 258 ASN A C 1
ATOM 2125 O O . ASN A 1 258 ? -6.346 6.690 -27.049 1.00 41.88 258 ASN A O 1
ATOM 2129 N N . ILE A 1 259 ? -5.098 4.857 -26.900 1.00 47.16 259 ILE A N 1
ATOM 2130 C CA . ILE A 1 259 ? -6.044 4.050 -27.716 1.00 47.16 259 ILE A CA 1
ATOM 2131 C C . ILE A 1 259 ? -6.607 2.822 -26.983 1.00 47.16 259 ILE A C 1
ATOM 2133 O O . ILE A 1 259 ? -7.819 2.627 -26.965 1.00 47.16 259 ILE A O 1
ATOM 2137 N N . ILE A 1 260 ? -5.781 2.025 -26.300 1.00 51.75 260 ILE A N 1
ATOM 2138 C CA . ILE A 1 260 ? -6.262 0.844 -25.544 1.00 51.75 260 ILE A CA 1
ATOM 2139 C C . ILE A 1 260 ? -7.001 1.265 -24.263 1.00 51.75 260 ILE A C 1
ATOM 2141 O O . ILE A 1 260 ? -7.905 0.584 -23.779 1.00 51.75 260 ILE A O 1
ATOM 2145 N N . PHE A 1 261 ? -6.651 2.434 -23.734 1.00 48.66 261 PHE A N 1
ATOM 2146 C CA . PHE A 1 261 ? -7.161 2.921 -22.467 1.00 48.66 261 PHE A CA 1
ATOM 2147 C C . PHE A 1 261 ? -8.618 3.397 -22.514 1.00 48.66 261 PHE A C 1
ATOM 2149 O O . PHE A 1 261 ? -9.366 3.162 -21.570 1.00 48.66 261 PHE A O 1
ATOM 2156 N N . ILE A 1 262 ? -9.049 3.995 -23.628 1.00 55.06 262 ILE A N 1
ATOM 2157 C CA . ILE A 1 262 ? -10.436 4.456 -23.798 1.00 55.06 262 ILE A CA 1
ATOM 2158 C C . ILE A 1 262 ? -11.405 3.266 -23.734 1.00 55.06 262 ILE A C 1
ATOM 2160 O O . ILE A 1 262 ? -12.449 3.349 -23.091 1.00 55.06 262 ILE A O 1
ATOM 2164 N N . TYR A 1 263 ? -11.026 2.124 -24.315 1.00 55.41 263 TYR A N 1
ATOM 2165 C CA . TYR A 1 263 ? -11.828 0.903 -24.246 1.00 55.41 263 TYR A CA 1
ATOM 2166 C C . TYR A 1 263 ? -11.878 0.308 -22.832 1.00 55.41 263 TYR A C 1
ATOM 2168 O O . TYR A 1 263 ? -12.941 -0.124 -22.388 1.00 55.41 263 TYR A O 1
ATOM 2176 N N . PHE A 1 264 ? -10.763 0.328 -22.097 1.00 57.09 264 PHE A N 1
ATOM 2177 C CA . PHE A 1 264 ? -10.704 -0.254 -20.753 1.00 57.09 264 PHE A CA 1
ATOM 2178 C C . PHE A 1 264 ? -11.398 0.615 -19.691 1.00 57.09 264 PHE A C 1
ATOM 2180 O O . PHE A 1 264 ? -12.078 0.085 -18.813 1.00 57.09 264 PHE A O 1
ATOM 2187 N N . VAL A 1 265 ? -11.293 1.947 -19.788 1.00 59.03 265 VAL A N 1
ATOM 2188 C CA . VAL A 1 265 ? -12.010 2.877 -18.897 1.00 59.03 265 VAL A CA 1
ATOM 2189 C C . VAL A 1 265 ? -13.511 2.792 -19.112 1.00 59.03 265 VAL A C 1
ATOM 2191 O O . VAL A 1 265 ? -14.242 2.725 -18.129 1.00 59.03 265 VAL A O 1
ATOM 2194 N N . ASN A 1 266 ? -13.975 2.722 -20.361 1.00 55.34 266 ASN A N 1
ATOM 2195 C CA . ASN A 1 266 ? -15.401 2.562 -20.641 1.00 55.34 266 ASN A CA 1
ATOM 2196 C C . ASN A 1 266 ? -15.950 1.246 -20.067 1.00 55.34 266 ASN A C 1
ATOM 2198 O O . ASN A 1 266 ? -17.045 1.243 -19.513 1.00 55.34 266 ASN A O 1
ATOM 2202 N N . LEU A 1 267 ? -15.173 0.156 -20.104 1.00 61.22 267 LEU A N 1
ATOM 2203 C CA . LEU A 1 267 ? -15.554 -1.116 -19.480 1.00 61.22 267 LEU A CA 1
ATOM 2204 C C . LEU A 1 267 ? -15.607 -1.014 -17.945 1.00 61.22 267 LEU A C 1
ATOM 2206 O O . LEU A 1 267 ? -16.544 -1.501 -17.315 1.00 61.22 267 LEU A O 1
ATOM 2210 N N . PHE A 1 268 ? -14.620 -0.355 -17.334 1.00 54.91 268 PHE A N 1
ATOM 2211 C CA . PHE A 1 268 ? -14.530 -0.221 -15.879 1.00 54.91 268 PHE A CA 1
ATOM 2212 C C . PHE A 1 268 ? -15.603 0.716 -15.305 1.00 54.91 268 PHE A C 1
ATOM 2214 O O . PHE A 1 268 ? -16.190 0.422 -14.264 1.00 54.91 268 PHE A O 1
ATOM 2221 N N . PHE A 1 269 ? -15.906 1.816 -16.001 1.00 55.56 269 PHE A N 1
ATOM 2222 C CA . PHE A 1 269 ? -16.980 2.738 -15.625 1.00 55.56 269 PHE A CA 1
ATOM 2223 C C . PHE A 1 269 ? -18.348 2.051 -15.704 1.00 55.56 269 PHE A C 1
ATOM 2225 O O . PHE A 1 269 ? -19.187 2.258 -14.833 1.00 55.56 269 PHE A O 1
ATOM 2232 N N . PHE A 1 270 ? -18.544 1.168 -16.689 1.00 49.44 270 PHE A N 1
ATOM 2233 C CA . PHE A 1 270 ? -19.766 0.376 -16.827 1.00 49.44 270 PHE A CA 1
ATOM 2234 C C . PHE A 1 270 ? -19.967 -0.588 -15.646 1.00 49.44 270 PHE A C 1
ATOM 2236 O O . PHE A 1 270 ? -21.055 -0.656 -15.090 1.00 49.44 270 PHE A O 1
ATOM 2243 N N . PHE A 1 271 ? -18.915 -1.266 -15.177 1.00 50.03 271 PHE A N 1
ATOM 2244 C CA . PHE A 1 271 ? -19.011 -2.140 -13.997 1.00 50.03 271 PHE A CA 1
ATOM 2245 C C . PHE A 1 271 ? -19.298 -1.392 -12.688 1.00 50.03 271 PHE A C 1
ATOM 2247 O O . PHE A 1 271 ? -19.863 -1.977 -11.768 1.00 50.03 271 PHE A O 1
ATOM 2254 N N . PHE A 1 272 ? -18.911 -0.118 -12.592 1.00 50.38 272 PHE A N 1
ATOM 2255 C CA . PHE A 1 272 ? -19.092 0.692 -11.386 1.00 50.38 272 PHE A CA 1
ATOM 2256 C C . PHE A 1 272 ? -20.436 1.432 -11.347 1.00 50.38 272 PHE A C 1
ATOM 2258 O O . PHE A 1 272 ? -20.886 1.820 -10.278 1.00 50.38 272 PHE A O 1
ATOM 2265 N N . LEU A 1 273 ? -21.078 1.647 -12.499 1.00 42.38 273 LEU A N 1
ATOM 2266 C CA . LEU A 1 273 ? -22.386 2.310 -12.573 1.00 42.38 273 LEU A CA 1
ATOM 2267 C C . LEU A 1 273 ? -23.556 1.352 -12.304 1.00 42.38 273 LEU A C 1
ATOM 2269 O O . LEU A 1 273 ? -24.666 1.799 -12.036 1.00 42.38 273 LEU A O 1
ATOM 2273 N N . PHE A 1 274 ? -23.299 0.044 -12.372 1.00 40.09 274 PHE A N 1
ATOM 2274 C CA . PHE A 1 274 ? -24.297 -1.010 -12.189 1.00 40.09 274 PHE A CA 1
ATOM 2275 C C . PHE A 1 274 ? -24.188 -1.753 -10.842 1.00 40.09 274 PHE A C 1
ATOM 2277 O O . PHE A 1 274 ? -24.847 -2.779 -10.673 1.00 40.09 274 PHE A O 1
ATOM 2284 N N . TYR A 1 275 ? -23.397 -1.253 -9.883 1.00 43.19 275 TYR A N 1
ATOM 2285 C CA . TYR A 1 275 ? -23.240 -1.842 -8.543 1.00 43.19 275 TYR A CA 1
ATOM 2286 C C . TYR A 1 275 ? -23.002 -0.785 -7.465 1.00 43.19 275 TYR A C 1
ATOM 2288 O O . TYR A 1 275 ? -23.508 -0.983 -6.339 1.00 43.19 275 TYR A O 1
#